Protein AF-0000000077588211 (afdb_homodimer)

Radius of gyration: 30.91 Å; Cα contacts (8 Å, |Δi|>4): 438; chains: 2; bounding box: 88×55×137 Å

Secondary structure (DSSP, 8-state):
--------------TTGGGGTTTGGGHHHHGGGS-----TTS----PPPEE-TTTTT-HHHHHHHHHHHHHHHHH--STTS--EEEEEEEEEEEEEEEEEEEEEEEEEEETTT--EEEEEEEEEE-TT-SS--EEEEEEEE---/--------------THHHHHHHHHHHHHHHHHHH-----TTT----PPPEE-TTTTT-HHHHHHHHHHHHHHHHH--STTS--EEEEEEEEEEEEEEEEEEEEEEEEEEETTT--EEEEEEEEEE-TT-SS--EEEEEEEE---

Foldseek 3Di:
DDDPPCPDDPDCPDPVVVVVVPPVVVVVPPPVVPDCPVPPPPPPPQDDWDWDPVLQPDPVNFVVQQVVLVVVQVPDDDPVDDRDDDDTDDIDIDTDDDFDKDWDWDWDADPPVRDIFIKIWIKTAQPSHDPDRMDTPDIGTDPD/DDDDPPDPDDPPPPCPVVVVVVVVVVVVPVVVVPPCPVPPPPPPPQDDWDWDPVLQPDPVNFVVQQVVLVVVQVPDDDPVDDRDDDDTDDIDIDTDDDFDKDWDKDWDADPPVRDIFIKIWIKTAQPSHDPDRMDTPDIGTDPD

pLDDT: mean 75.4, std 27.71, range [23.06, 98.88]

InterPro domains:
  IPR000010 Cystatin domain [PF16845] (58-140)
  IPR000010 Cystatin domain [SM00043] (44-142)
  IPR000010 Cystatin domain [cd00042] (47-141)
  IPR046350 Cystatin superfamily [SSF54403] (47-142)

Solvent-accessible surface area (backbone atoms only — not comparable to full-atom values): 17011 Å² total; per-residue (Å²): 130,89,81,77,81,75,79,78,78,79,82,76,82,71,79,63,73,68,56,70,66,65,62,68,69,60,62,65,68,66,58,71,74,54,83,70,68,74,55,92,72,74,57,66,59,64,49,67,80,40,78,40,90,56,23,60,73,32,67,66,52,43,50,51,48,43,48,45,44,53,51,51,48,67,63,55,82,48,84,84,58,64,51,62,40,76,71,46,39,73,39,32,30,39,24,49,44,62,38,37,35,34,44,34,32,27,35,31,29,32,69,77,81,64,46,76,48,46,31,36,34,33,36,40,36,24,92,80,45,82,89,68,31,59,45,76,76,45,77,45,76,46,89,122,138,92,79,83,77,78,73,81,78,71,76,74,75,66,66,59,65,60,50,54,59,54,54,62,61,60,60,58,66,65,54,66,70,69,73,59,64,73,52,91,70,74,58,63,60,62,49,67,80,39,77,41,91,58,25,62,72,31,65,68,52,44,51,50,50,45,49,46,43,52,52,52,47,68,64,56,83,49,87,85,57,64,51,64,38,78,71,48,41,74,39,31,30,39,25,49,43,63,38,38,35,33,43,35,34,27,35,31,29,32,69,77,82,64,48,77,46,45,31,37,34,35,35,39,37,23,91,83,44,83,87,69,31,60,46,78,75,46,77,45,77,47,89,120

Organism: Vanilla planifolia (NCBI:txid51239)

Sequence (288 aa):
MASASSSPSSPHISNSFLIVALLAASLAAAEAVYHIHGPRGWGKKVGGWTDIPDAESDLETLDLGRFSVDEYNRRLRTAKDAPLSFVGVLSAQRQVVSGIKYRIRVAVVDTITRGRRAFVAIVVVRPWVEDNPRELLSFSPSLEMASASSSPSSPHISNSFLIVALLAASLAAAEAVYHIHGPRGWGKKVGGWTDIPDAESDLETLDLGRFSVDEYNRRLRTAKDAPLSFVGVLSAQRQVVSGIKYRIRVAVVDTITRGRRAFVAIVVVRPWVEDNPRELLSFSPSLE

Structure (mmCIF, N/CA/C/O backbone):
data_AF-0000000077588211-model_v1
#
loop_
_entity.id
_entity.type
_entity.pdbx_description
1 polymer 'Cystatin domain-containing protein'
#
loop_
_atom_site.group_PDB
_atom_site.id
_atom_site.type_symbol
_atom_site.label_atom_id
_atom_site.label_alt_id
_atom_site.label_comp_id
_atom_site.label_asym_id
_atom_site.label_entity_id
_atom_site.label_seq_id
_atom_site.pdbx_PDB_ins_code
_atom_site.Cartn_x
_atom_site.Cartn_y
_atom_site.Cartn_z
_atom_site.occupancy
_atom_site.B_iso_or_equiv
_atom_site.auth_seq_id
_atom_site.auth_comp_id
_atom_site.auth_asym_id
_atom_site.auth_atom_id
_atom_site.pdbx_PDB_model_num
ATOM 1 N N . MET A 1 1 ? 46.812 5.957 70.062 1 23.06 1 MET A N 1
ATOM 2 C CA . MET A 1 1 ? 47.438 7.133 69.438 1 23.06 1 MET A CA 1
ATOM 3 C C . MET A 1 1 ? 46.969 7.301 68 1 23.06 1 MET A C 1
ATOM 5 O O . MET A 1 1 ? 47.281 8.312 67.375 1 23.06 1 MET A O 1
ATOM 9 N N . ALA A 1 2 ? 46.438 6.195 67.312 1 25.95 2 ALA A N 1
ATOM 10 C CA . ALA A 1 2 ? 46.938 6.199 65.938 1 25.95 2 ALA A CA 1
ATOM 11 C C . ALA A 1 2 ? 46.5 7.453 65.188 1 25.95 2 ALA A C 1
ATOM 13 O O . ALA A 1 2 ? 45.5 8.07 65.562 1 25.95 2 ALA A O 1
ATOM 14 N N . SER A 1 3 ? 47 7.793 63.875 1 28.34 3 SER A N 1
ATOM 15 C CA . SER A 1 3 ? 47.531 8.727 62.875 1 28.34 3 SER A CA 1
ATOM 16 C C . SER A 1 3 ? 46.406 9.305 62.031 1 28.34 3 SER A C 1
ATOM 18 O O . SER A 1 3 ? 45.562 8.562 61.531 1 28.34 3 SER A O 1
ATOM 20 N N . ALA A 1 4 ? 46.125 10.602 62.031 1 35.5 4 ALA A N 1
ATOM 21 C CA . ALA A 1 4 ? 45.188 11.586 61.531 1 35.5 4 ALA A CA 1
ATOM 22 C C . ALA A 1 4 ? 45.281 11.766 60.031 1 35.5 4 ALA A C 1
ATOM 24 O O . ALA A 1 4 ? 44.656 12.68 59.469 1 35.5 4 ALA A O 1
ATOM 25 N N . SER A 1 5 ? 45.844 10.656 59.188 1 35.56 5 SER A N 1
ATOM 26 C CA . SER A 1 5 ? 46.375 11.195 57.938 1 35.56 5 SER A CA 1
ATOM 27 C C . SER A 1 5 ? 45.281 11.945 57.156 1 35.56 5 SER A C 1
ATOM 29 O O . SER A 1 5 ? 44.094 11.562 57.188 1 35.56 5 SER A O 1
ATOM 31 N N . SER A 1 6 ? 45.438 13.305 56.875 1 34.84 6 SER A N 1
ATOM 32 C CA . SER A 1 6 ? 44.812 14.477 56.281 1 34.84 6 SER A CA 1
ATOM 33 C C . SER A 1 6 ? 44.531 14.242 54.812 1 34.84 6 SER A C 1
ATOM 35 O O . SER A 1 6 ? 45.438 14.195 53.969 1 34.84 6 SER A O 1
ATOM 37 N N . SER A 1 7 ? 43.844 13.141 54.312 1 40.88 7 SER A N 1
ATOM 38 C CA . SER A 1 7 ? 43.875 12.883 52.875 1 40.88 7 SER A CA 1
ATOM 39 C C . SER A 1 7 ? 43.281 14.062 52.094 1 40.88 7 SER A C 1
ATOM 41 O O . SER A 1 7 ? 42.188 14.531 52.406 1 40.88 7 SER A O 1
ATOM 43 N N . PRO A 1 8 ? 44.156 14.953 51.531 1 39.53 8 PRO A N 1
ATOM 44 C CA . PRO A 1 8 ? 43.75 16.234 50.969 1 39.53 8 PRO A CA 1
ATOM 45 C C . PRO A 1 8 ? 42.531 16.109 50.031 1 39.53 8 PRO A C 1
ATOM 47 O O . PRO A 1 8 ? 42.25 15 49.594 1 39.53 8 PRO A O 1
ATOM 50 N N . SER A 1 9 ? 41.875 17.297 49.594 1 38.16 9 SER A N 1
ATOM 51 C CA . SER A 1 9 ? 40.625 17.859 49.094 1 38.16 9 SER A CA 1
ATOM 52 C C . SER A 1 9 ? 40.594 17.812 47.562 1 38.16 9 SER A C 1
ATOM 54 O O . SER A 1 9 ? 39.656 18.312 46.938 1 38.16 9 SER A O 1
ATOM 56 N N . SER A 1 10 ? 41.281 16.844 46.812 1 42.5 10 SER A N 1
ATOM 57 C CA . SER A 1 10 ? 41.469 17.266 45.406 1 42.5 10 SER A CA 1
ATOM 58 C C . SER A 1 10 ? 40.188 17.828 44.844 1 42.5 10 SER A C 1
ATOM 60 O O . SER A 1 10 ? 39.094 17.344 45.156 1 42.5 10 SER A O 1
ATOM 62 N N . PRO A 1 11 ? 40.25 18.953 44.062 1 43.03 11 PRO A N 1
ATOM 63 C CA . PRO A 1 11 ? 39.219 19.812 43.438 1 43.03 11 PRO A CA 1
ATOM 64 C C . PRO A 1 11 ? 38.312 19.031 42.5 1 43.03 11 PRO A C 1
ATOM 66 O O . PRO A 1 11 ? 38.719 17.984 41.938 1 43.03 11 PRO A O 1
ATOM 69 N N . HIS A 1 12 ? 36.906 19.344 42.469 1 38.12 12 HIS A N 1
ATOM 70 C CA . HIS A 1 12 ? 35.719 18.953 41.719 1 38.12 12 HIS A CA 1
ATOM 71 C C . HIS A 1 12 ? 35.844 19.375 40.25 1 38.12 12 HIS A C 1
ATOM 73 O O . HIS A 1 12 ? 35.125 20.266 39.812 1 38.12 12 HIS A O 1
ATOM 79 N N . ILE A 1 13 ? 37 19.562 39.719 1 42.38 13 ILE A N 1
ATOM 80 C CA . ILE A 1 13 ? 36.781 20.188 38.438 1 42.38 13 ILE A CA 1
ATOM 81 C C . ILE A 1 13 ? 35.719 19.391 37.656 1 42.38 13 ILE A C 1
ATOM 83 O O . ILE A 1 13 ? 35.875 18.203 37.406 1 42.38 13 ILE A O 1
ATOM 87 N N . SER A 1 14 ? 34.406 19.844 37.625 1 37.12 14 SER A N 1
ATOM 88 C CA . SER A 1 14 ? 33.219 19.234 37.031 1 37.12 14 SER A CA 1
ATOM 89 C C . SER A 1 14 ? 33.406 18.984 35.531 1 37.12 14 SER A C 1
ATOM 91 O O . SER A 1 14 ? 34.156 19.703 34.875 1 37.12 14 SER A O 1
ATOM 93 N N . ASN A 1 15 ? 33.062 17.797 34.812 1 43.59 15 ASN A N 1
ATOM 94 C CA . ASN A 1 15 ? 32.844 17.172 33.5 1 43.59 15 ASN A CA 1
ATOM 95 C C . ASN A 1 15 ? 32.094 18.109 32.562 1 43.59 15 ASN A C 1
ATOM 97 O O . ASN A 1 15 ? 31.5 17.672 31.562 1 43.59 15 ASN A O 1
ATOM 101 N N . SER A 1 16 ? 32.188 19.453 32.781 1 46.59 16 SER A N 1
ATOM 102 C CA . SER A 1 16 ? 31.422 20.375 31.969 1 46.59 16 SER A CA 1
ATOM 103 C C . SER A 1 16 ? 32.031 20.5 30.562 1 46.59 16 SER A C 1
ATOM 105 O O . SER A 1 16 ? 31.344 20.859 29.609 1 46.59 16 SER A O 1
ATOM 107 N N . PHE A 1 17 ? 33.406 20.469 30.5 1 43.44 17 PHE A N 1
ATOM 108 C CA . PHE A 1 17 ? 33.969 20.781 29.188 1 43.44 17 PHE A CA 1
ATOM 109 C C . PHE A 1 17 ? 33.625 19.688 28.172 1 43.44 17 PHE A C 1
ATOM 111 O O . PHE A 1 17 ? 33.562 19.953 26.969 1 43.44 17 PHE A O 1
ATOM 118 N N . LEU A 1 18 ? 33.469 18.422 28.594 1 41.5 18 LEU A N 1
ATOM 119 C CA . LEU A 1 18 ? 33.219 17.344 27.625 1 41.5 18 LEU A CA 1
ATOM 120 C C . LEU A 1 18 ? 31.828 17.438 27.047 1 41.5 18 LEU A C 1
ATOM 122 O O . LEU A 1 18 ? 31.484 16.719 26.109 1 41.5 18 LEU A O 1
ATOM 126 N N . ILE A 1 19 ? 31 18.359 27.469 1 43.03 19 ILE A N 1
ATOM 127 C CA . ILE A 1 19 ? 29.656 18.531 26.953 1 43.03 19 ILE A CA 1
ATOM 128 C C . ILE A 1 19 ? 29.688 19.266 25.609 1 43.03 19 ILE A C 1
ATOM 130 O O . ILE A 1 19 ? 28.781 19.141 24.797 1 43.03 19 ILE A O 1
ATOM 134 N N . VAL A 1 20 ? 30.641 20.109 25.344 1 41.78 20 VAL A N 1
ATOM 135 C CA . VAL A 1 20 ? 30.656 20.875 24.109 1 41.78 20 VAL A CA 1
ATOM 136 C C . VAL A 1 20 ? 31 19.969 22.938 1 41.78 20 VAL A C 1
ATOM 138 O O . VAL A 1 20 ? 30.797 20.344 21.766 1 41.78 20 VAL A O 1
ATOM 141 N N . ALA A 1 21 ? 31.578 18.656 23.031 1 38.16 21 ALA A N 1
ATOM 142 C CA . ALA A 1 21 ? 31.875 17.656 22 1 38.16 21 ALA A CA 1
ATOM 143 C C . ALA A 1 21 ? 30.609 17.188 21.312 1 38.16 21 ALA A C 1
ATOM 145 O O . ALA A 1 21 ? 30.594 16.984 20.094 1 38.16 21 ALA A O 1
ATOM 146 N N . LEU A 1 22 ? 29.5 16.859 22.031 1 36.41 22 LEU A N 1
ATOM 147 C CA . LEU A 1 22 ? 28.375 16.062 21.562 1 36.41 22 LEU A CA 1
ATOM 148 C C . LEU A 1 22 ? 27.422 16.906 20.719 1 36.41 22 LEU A C 1
ATOM 150 O O . LEU A 1 22 ? 26.578 16.359 19.984 1 36.41 22 LEU A O 1
ATOM 154 N N . LEU A 1 23 ? 27.359 18.188 20.844 1 36.28 23 LEU A N 1
ATOM 155 C CA . LEU A 1 23 ? 26.375 18.984 20.125 1 36.28 23 LEU A CA 1
ATOM 156 C C . LEU A 1 23 ? 26.734 19.078 18.641 1 36.28 23 LEU A C 1
ATOM 15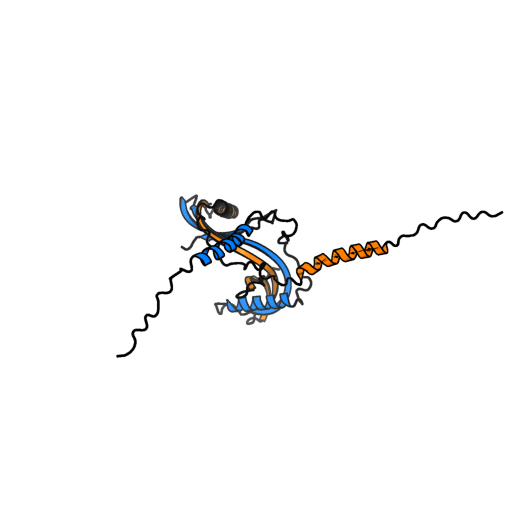8 O O . LEU A 1 23 ? 25.859 19.219 17.797 1 36.28 23 LEU A O 1
ATOM 162 N N . ALA A 1 24 ? 28 19.188 18.312 1 29.69 24 ALA A N 1
ATOM 163 C CA . ALA A 1 24 ? 28.375 19.438 16.922 1 29.69 24 ALA A CA 1
ATOM 164 C C . ALA A 1 24 ? 27.984 18.266 16.031 1 29.69 24 ALA A C 1
ATOM 166 O O . ALA A 1 24 ? 27.672 18.469 14.852 1 29.69 24 ALA A O 1
ATOM 167 N N . ALA A 1 25 ? 28.031 17.031 16.562 1 28.77 25 ALA A N 1
ATOM 168 C CA . ALA A 1 25 ? 27.859 15.914 15.633 1 28.77 25 ALA A CA 1
ATOM 169 C C . ALA A 1 25 ? 26.391 15.75 15.258 1 28.77 25 ALA A C 1
ATOM 171 O O . ALA A 1 25 ? 26.047 14.984 14.352 1 28.77 25 ALA A O 1
ATOM 172 N N . SER A 1 26 ? 25.359 16.328 16.062 1 30.33 26 SER A N 1
ATOM 173 C CA . SER A 1 26 ? 23.938 16.047 15.812 1 30.33 26 SER A CA 1
ATOM 174 C C . SER A 1 26 ? 23.438 16.812 14.602 1 30.33 26 SER A C 1
ATOM 176 O O . SER A 1 26 ? 22.297 16.594 14.156 1 30.33 26 SER A O 1
ATOM 178 N N . LEU A 1 27 ? 24 17.938 14.266 1 29.08 27 LEU A N 1
ATOM 179 C CA . LEU A 1 27 ? 23.453 18.781 13.219 1 29.08 27 LEU A CA 1
ATOM 180 C C . LEU A 1 27 ? 23.5 18.078 11.867 1 29.08 27 LEU A C 1
ATOM 182 O O . LEU A 1 27 ? 22.922 18.562 10.891 1 29.08 27 LEU A O 1
ATOM 186 N N . ALA A 1 28 ? 24.422 17.188 11.766 1 26.47 28 ALA A N 1
ATOM 187 C CA . ALA A 1 28 ? 24.578 16.656 10.414 1 26.47 28 ALA A CA 1
ATOM 188 C C . ALA A 1 28 ? 23.359 15.859 9.984 1 26.47 28 ALA A C 1
ATOM 190 O O . ALA A 1 28 ? 23.094 15.703 8.789 1 26.47 28 ALA A O 1
ATOM 191 N N . ALA A 1 29 ? 22.578 15.25 10.961 1 27.34 29 ALA A N 1
ATOM 192 C CA . ALA A 1 29 ? 21.547 14.336 10.484 1 27.34 29 ALA A CA 1
ATOM 193 C C . ALA A 1 29 ? 20.359 15.109 9.891 1 27.34 29 ALA A C 1
ATOM 195 O O . ALA A 1 29 ? 19.578 14.555 9.117 1 27.34 29 ALA A O 1
ATOM 196 N N . ALA A 1 30 ? 20 16.25 10.391 1 27.12 30 ALA A N 1
ATOM 197 C CA . ALA A 1 30 ? 18.75 16.906 9.984 1 27.12 30 ALA A CA 1
ATOM 198 C C . ALA A 1 30 ? 18.812 17.328 8.516 1 27.12 30 ALA A C 1
ATOM 200 O O . ALA A 1 30 ? 17.781 17.578 7.887 1 27.12 30 ALA A O 1
ATOM 201 N N . GLU A 1 31 ? 19.969 17.75 8.078 1 27.38 31 GLU A N 1
ATOM 202 C CA . GLU A 1 31 ? 20.031 18.422 6.777 1 27.38 31 GLU A CA 1
ATOM 203 C C . GLU A 1 31 ? 19.688 17.453 5.648 1 27.38 31 GLU A C 1
ATOM 205 O O . GLU A 1 31 ? 19.562 17.859 4.492 1 27.38 31 GLU A O 1
ATOM 210 N N . ALA A 1 32 ? 19.781 16.141 5.926 1 27.94 32 ALA A N 1
ATOM 211 C CA . ALA A 1 32 ? 19.625 15.367 4.691 1 27.94 32 ALA A CA 1
ATOM 212 C C . ALA A 1 32 ? 18.203 15.469 4.156 1 27.94 32 ALA A C 1
ATOM 214 O O . ALA A 1 32 ? 17.859 14.82 3.166 1 27.94 32 ALA A O 1
ATOM 215 N N . VAL A 1 33 ? 17.219 15.812 4.996 1 30.44 33 VAL A N 1
ATOM 216 C CA . VAL A 1 33 ? 15.867 15.883 4.43 1 30.44 33 VAL A CA 1
ATOM 217 C C . VAL A 1 33 ? 15.836 16.906 3.299 1 30.44 33 VAL A C 1
ATOM 219 O O . VAL A 1 33 ? 14.773 17.172 2.727 1 30.44 33 VAL A O 1
ATOM 222 N N . TYR A 1 34 ? 16.688 18 3.4 1 28.72 34 TYR A N 1
ATOM 223 C CA . TYR A 1 34 ? 16.406 19.266 2.719 1 28.72 34 TYR A CA 1
ATOM 224 C C . TYR A 1 34 ? 16.078 19.031 1.249 1 28.72 34 TYR A C 1
ATOM 226 O O . TYR A 1 34 ? 16.219 17.906 0.748 1 28.72 34 TYR A O 1
ATOM 234 N N . HIS A 1 35 ? 16.844 19.812 0.331 1 31.22 35 HIS A N 1
ATOM 235 C CA . HIS A 1 35 ? 16.875 20.234 -1.062 1 31.22 35 HIS A CA 1
ATOM 236 C C . HIS A 1 35 ? 17.062 19.062 -2.002 1 31.22 35 HIS A C 1
ATOM 238 O O . HIS A 1 35 ? 18.188 18.672 -2.311 1 31.22 35 HIS A O 1
ATOM 244 N N . ILE A 1 36 ? 16.469 18 -1.815 1 28.62 36 ILE A N 1
ATOM 245 C CA . ILE A 1 36 ? 16.672 16.969 -2.812 1 28.62 36 ILE A CA 1
ATOM 246 C C . ILE A 1 36 ? 16.469 17.547 -4.211 1 28.62 36 ILE A C 1
ATOM 248 O O . ILE A 1 36 ? 15.352 17.906 -4.586 1 28.62 36 ILE A O 1
ATOM 252 N N . HIS A 1 37 ? 17.25 18.406 -4.633 1 32.91 37 HIS A N 1
ATOM 253 C CA . HIS A 1 37 ? 17.422 18.484 -6.078 1 32.91 37 HIS A CA 1
ATOM 254 C C . HIS A 1 37 ? 17.406 17.094 -6.711 1 32.91 37 HIS A C 1
ATOM 256 O O . HIS A 1 37 ? 18.203 16.234 -6.34 1 32.91 37 HIS A O 1
ATOM 262 N N . GLY A 1 38 ? 16.328 16.453 -6.887 1 34.38 38 GLY A N 1
ATOM 263 C CA . GLY A 1 38 ? 16.297 15.109 -7.438 1 34.38 38 GLY A CA 1
ATOM 264 C C . GLY A 1 38 ? 17.391 14.859 -8.469 1 34.38 38 GLY A C 1
ATOM 265 O O . GLY A 1 38 ? 17.453 15.562 -9.484 1 34.38 38 GLY A O 1
ATOM 266 N N . PRO A 1 39 ? 18.594 14.648 -8.078 1 32.62 39 PRO A N 1
ATOM 267 C CA . PRO A 1 39 ? 19.5 14.281 -9.164 1 32.62 39 PRO A CA 1
ATOM 268 C C . PRO A 1 39 ? 18.844 13.406 -10.219 1 32.62 39 PRO A C 1
ATOM 270 O O . PRO A 1 39 ? 17.859 12.703 -9.93 1 32.62 39 PRO A O 1
ATOM 273 N N . ARG A 1 40 ? 19.156 13.578 -11.523 1 36.84 40 ARG A N 1
ATOM 274 C CA . ARG A 1 40 ? 18.734 12.773 -12.664 1 36.84 40 ARG A CA 1
ATOM 275 C C . ARG A 1 40 ? 18.641 11.297 -12.289 1 36.84 40 ARG A C 1
ATOM 277 O O . ARG A 1 40 ? 17.922 10.531 -12.93 1 36.84 40 ARG A O 1
ATOM 284 N N . GLY A 1 41 ? 19.516 10.664 -11.508 1 35.66 41 GLY A N 1
ATOM 285 C CA . GLY A 1 41 ? 19.734 9.242 -11.281 1 35.66 41 GLY A CA 1
ATOM 286 C C . GLY A 1 41 ? 18.812 8.672 -10.219 1 35.66 41 GLY A C 1
ATOM 287 O O . GLY A 1 41 ? 18.797 7.457 -9.992 1 35.66 41 GLY A O 1
ATOM 288 N N . TRP A 1 42 ? 18.656 9.258 -9.039 1 38.41 42 TRP A N 1
ATOM 289 C CA . TRP A 1 42 ? 17.922 8.578 -7.984 1 38.41 42 TRP A CA 1
ATOM 290 C C . TRP A 1 42 ? 16.531 8.18 -8.461 1 38.41 42 TRP A C 1
ATOM 292 O O . TRP A 1 42 ? 15.742 7.598 -7.711 1 38.41 42 TRP A O 1
ATOM 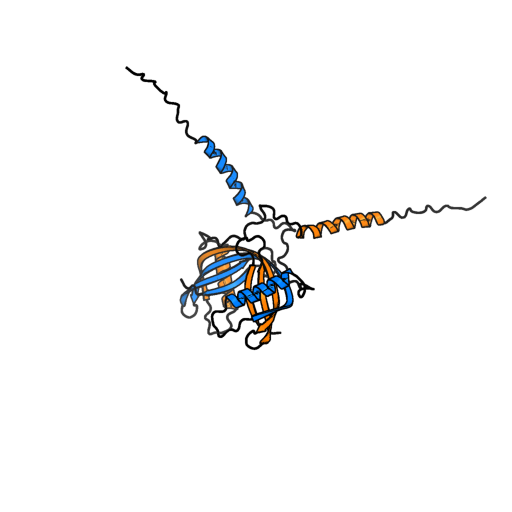302 N N . GLY A 1 43 ? 15.984 8.953 -9.273 1 41.81 43 GLY A N 1
ATOM 303 C CA . GLY A 1 43 ? 14.602 8.648 -9.609 1 41.81 43 GLY A CA 1
ATOM 304 C C . GLY A 1 43 ? 14.43 7.262 -10.203 1 41.81 43 GLY A C 1
ATOM 305 O O . GLY A 1 43 ? 14.328 7.113 -11.422 1 41.81 43 GLY A O 1
ATOM 306 N N . LYS A 1 44 ? 15.273 6.293 -9.781 1 43 44 LYS A N 1
ATOM 307 C CA . LYS A 1 44 ? 14.742 5.098 -10.43 1 43 44 LYS A CA 1
ATOM 308 C C . LYS A 1 44 ? 13.219 5.098 -10.422 1 43 44 LYS A C 1
ATOM 310 O O . LYS A 1 44 ? 12.594 5.27 -9.367 1 43 44 LYS A O 1
ATOM 315 N N . LYS A 1 45 ? 12.648 5.586 -11.297 1 48.78 45 LYS A N 1
ATOM 316 C CA . LYS A 1 45 ? 11.227 5.617 -11.609 1 48.78 45 LYS A CA 1
ATOM 317 C C . LYS A 1 45 ? 10.516 4.383 -11.055 1 48.78 45 LYS A C 1
ATOM 319 O O . LYS A 1 45 ? 11.008 3.262 -11.188 1 48.78 45 LYS A O 1
ATOM 324 N N . VAL A 1 46 ? 10.016 4.449 -9.734 1 63.41 46 VAL A N 1
ATOM 325 C CA . VAL A 1 46 ? 9 3.459 -9.406 1 63.41 46 VAL A CA 1
ATOM 326 C C . VAL A 1 46 ? 8.281 3.01 -10.672 1 63.41 46 VAL A C 1
ATOM 328 O O . VAL A 1 46 ? 7.879 3.838 -11.492 1 63.41 46 VAL A O 1
ATOM 331 N N . GLY A 1 47 ? 8.938 2.008 -11.375 1 71.12 47 GLY A N 1
ATOM 332 C CA . GLY A 1 47 ? 8.414 1.505 -12.633 1 71.12 47 GLY A CA 1
ATOM 333 C C . GLY A 1 47 ? 7.066 0.824 -12.492 1 71.12 47 GLY A C 1
ATOM 334 O O . GLY A 1 47 ? 6.605 0.574 -11.375 1 71.12 47 GLY A O 1
ATOM 335 N N . GLY A 1 48 ? 6.293 0.747 -13.484 1 84.62 48 GLY A N 1
ATOM 336 C CA . GLY A 1 48 ? 5.113 -0.082 -13.672 1 84.62 48 GLY A CA 1
ATOM 337 C C . GLY A 1 48 ? 5.387 -1.562 -13.477 1 84.62 48 GLY A C 1
ATOM 338 O O . GLY A 1 48 ? 6.516 -1.956 -13.18 1 84.62 48 GLY A O 1
ATOM 339 N N . TRP A 1 49 ? 4.395 -2.283 -13.32 1 93.62 49 TRP A N 1
ATOM 340 C CA . TRP A 1 49 ? 4.508 -3.734 -13.234 1 93.62 49 TRP A CA 1
ATOM 341 C C . TRP A 1 49 ? 5.355 -4.281 -14.375 1 93.62 49 TRP A C 1
ATOM 343 O O . TRP A 1 49 ? 5.211 -3.857 -15.523 1 93.62 49 TRP A O 1
ATOM 353 N N . THR A 1 50 ? 6.301 -5.148 -14.062 1 95.75 50 THR A N 1
ATOM 354 C CA . THR A 1 50 ? 7.133 -5.844 -15.039 1 95.75 50 THR A CA 1
ATOM 355 C C . THR A 1 50 ? 6.973 -7.355 -14.906 1 95.75 50 THR A C 1
ATOM 357 O O . THR A 1 50 ? 7.051 -7.902 -13.805 1 95.75 50 THR A O 1
ATOM 360 N N . ASP A 1 51 ? 6.836 -8.008 -16.031 1 97.12 51 ASP A N 1
ATOM 361 C CA . ASP A 1 51 ? 6.668 -9.461 -16.031 1 97.12 51 ASP A CA 1
ATOM 362 C C . ASP A 1 51 ? 7.961 -10.156 -15.609 1 97.12 51 ASP A C 1
ATOM 364 O O . ASP A 1 51 ? 9.055 -9.742 -16.016 1 97.12 51 ASP A O 1
ATOM 368 N N . ILE A 1 52 ? 7.758 -11.18 -14.875 1 97.06 52 ILE A N 1
ATOM 369 C CA . ILE A 1 52 ? 8.844 -12.109 -14.602 1 97.06 52 ILE A CA 1
ATOM 370 C C . ILE A 1 52 ? 8.758 -13.297 -15.562 1 97.06 52 ILE A C 1
ATOM 372 O O . ILE A 1 52 ? 7.898 -14.172 -15.406 1 97.06 52 ILE A O 1
ATOM 376 N N . PRO A 1 53 ? 9.453 -13.414 -16.641 1 95.88 53 PRO A N 1
ATOM 377 C CA . PRO A 1 53 ? 9.289 -14.367 -17.734 1 95.88 53 PRO A CA 1
ATOM 378 C C . PRO A 1 53 ? 9.32 -15.82 -17.266 1 95.88 53 PRO A C 1
ATOM 380 O O . PRO A 1 53 ? 8.555 -16.656 -17.766 1 95.88 53 PRO A O 1
ATOM 383 N N . ASP A 1 54 ? 10.133 -16.281 -16.328 1 97 54 ASP A N 1
ATOM 384 C CA . ASP A 1 54 ? 10.234 -17.656 -15.859 1 97 54 ASP A CA 1
ATOM 385 C C . ASP A 1 54 ? 9.734 -17.781 -14.422 1 97 54 ASP A C 1
ATOM 387 O O . ASP A 1 54 ? 10.367 -18.438 -13.594 1 97 54 ASP A O 1
ATOM 391 N N . ALA A 1 55 ? 8.516 -17.125 -14.273 1 97.62 55 ALA A N 1
ATOM 392 C CA . ALA A 1 55 ? 7.996 -17.062 -12.914 1 97.62 55 ALA A CA 1
ATOM 393 C C . ALA A 1 55 ? 7.719 -18.469 -12.375 1 97.62 55 ALA A C 1
ATOM 395 O O . ALA A 1 55 ? 7.855 -18.719 -11.18 1 97.62 55 ALA A O 1
ATOM 396 N N . GLU A 1 56 ? 7.367 -19.406 -13.234 1 98 56 GLU A N 1
ATOM 397 C CA . GLU A 1 56 ? 6.98 -20.766 -12.844 1 98 56 GLU A CA 1
ATOM 398 C C . GLU A 1 56 ? 8.172 -21.531 -12.273 1 98 56 GLU A C 1
ATOM 400 O O . GLU A 1 56 ? 7.992 -22.531 -11.578 1 98 56 GLU A O 1
ATOM 405 N N . SER A 1 57 ? 9.359 -21.078 -12.617 1 97.81 57 SER A N 1
ATOM 406 C CA . SER A 1 57 ? 10.547 -21.797 -12.172 1 97.81 57 SER A CA 1
ATOM 407 C C . SER A 1 57 ? 11.477 -20.891 -11.367 1 97.81 57 SER A C 1
ATOM 409 O O . SER A 1 57 ? 12.523 -21.344 -10.891 1 97.81 57 SER A O 1
ATOM 411 N N . ASP A 1 58 ? 11.109 -19.656 -11.258 1 97.31 58 ASP A N 1
ATOM 412 C CA . ASP A 1 58 ? 11.906 -18.719 -10.477 1 97.31 58 ASP A CA 1
ATOM 413 C C . ASP A 1 58 ? 11.797 -19.016 -8.977 1 97.31 58 ASP A C 1
ATOM 415 O O . ASP A 1 58 ? 10.703 -18.984 -8.414 1 97.31 58 ASP A O 1
ATOM 419 N N . LEU A 1 59 ? 12.93 -19.312 -8.312 1 96.94 59 LEU A N 1
ATOM 420 C CA . LEU A 1 59 ? 12.945 -19.797 -6.938 1 96.94 59 LEU A CA 1
ATOM 421 C C . LEU A 1 59 ? 12.305 -18.766 -6.004 1 96.94 59 LEU A C 1
ATOM 423 O O . LEU A 1 59 ? 11.578 -19.141 -5.074 1 96.94 59 LEU A O 1
ATOM 427 N N . GLU A 1 60 ? 12.586 -17.484 -6.203 1 97.25 60 GLU A N 1
ATOM 428 C CA . GLU A 1 60 ? 12.016 -16.438 -5.352 1 97.25 60 GLU A CA 1
ATOM 429 C C . GLU A 1 60 ? 10.5 -16.391 -5.484 1 97.25 60 GLU A C 1
ATOM 431 O O . GLU A 1 60 ? 9.781 -16.359 -4.477 1 97.25 60 GLU A O 1
ATOM 436 N N . THR A 1 61 ? 10.039 -16.406 -6.684 1 98.31 61 THR A N 1
ATOM 437 C CA . THR A 1 61 ? 8.602 -16.344 -6.93 1 98.31 61 THR A CA 1
ATOM 438 C C . THR A 1 61 ? 7.902 -17.578 -6.387 1 98.31 61 THR A C 1
ATOM 440 O O . THR A 1 61 ? 6.801 -17.484 -5.836 1 98.31 61 THR A O 1
ATOM 443 N N . LEU A 1 62 ? 8.508 -18.75 -6.598 1 98.69 62 LEU A N 1
ATOM 444 C CA . LEU A 1 62 ? 7.953 -19.969 -6.039 1 98.69 62 LEU A CA 1
ATOM 445 C C . LEU A 1 62 ? 7.867 -19.891 -4.52 1 98.69 62 LEU A C 1
ATOM 447 O O . LEU A 1 62 ? 6.852 -20.266 -3.928 1 98.69 62 LEU A O 1
ATOM 451 N N . ASP A 1 63 ? 8.93 -19.375 -3.885 1 98.62 63 ASP A N 1
ATOM 452 C CA . ASP A 1 63 ? 8.938 -19.219 -2.434 1 98.62 63 ASP A CA 1
ATOM 453 C C . ASP A 1 63 ? 7.852 -18.25 -1.974 1 98.62 63 ASP A C 1
ATOM 455 O O . ASP A 1 63 ? 7.137 -18.531 -1.007 1 98.62 63 ASP A O 1
ATOM 459 N N . LEU A 1 64 ? 7.699 -17.172 -2.674 1 98.81 64 LEU A N 1
ATOM 460 C CA . LEU A 1 64 ? 6.684 -16.172 -2.326 1 98.81 64 LEU A CA 1
ATOM 461 C C . LEU A 1 64 ? 5.281 -16.734 -2.557 1 98.81 64 LEU A C 1
ATOM 463 O O . LEU A 1 64 ? 4.352 -16.422 -1.811 1 98.81 64 LEU A O 1
ATOM 467 N N . GLY A 1 65 ? 5.086 -17.469 -3.605 1 98.88 65 GLY A N 1
ATOM 468 C CA . GLY A 1 65 ? 3.816 -18.141 -3.803 1 98.88 65 GLY A CA 1
ATOM 469 C C . GLY A 1 65 ? 3.445 -19.062 -2.652 1 98.88 65 GLY A C 1
ATOM 470 O O . GLY A 1 65 ? 2.322 -19 -2.146 1 98.88 65 GLY A O 1
ATOM 471 N N . ARG A 1 66 ? 4.398 -19.859 -2.23 1 98.75 66 ARG A N 1
ATOM 472 C CA . ARG A 1 66 ? 4.172 -20.766 -1.101 1 98.75 66 ARG A CA 1
ATOM 473 C C . ARG A 1 66 ? 3.863 -19.969 0.168 1 98.75 66 ARG A C 1
ATOM 475 O O . ARG A 1 66 ? 2.926 -20.297 0.898 1 98.75 66 ARG A O 1
ATOM 482 N N . PHE A 1 67 ? 4.652 -19 0.373 1 98.81 67 PHE A N 1
ATOM 483 C CA . PHE A 1 67 ? 4.426 -18.125 1.514 1 98.81 67 PHE A CA 1
ATOM 484 C C . PHE A 1 67 ? 2.998 -17.578 1.51 1 98.81 67 PHE A C 1
ATOM 486 O O . PHE A 1 67 ? 2.342 -17.547 2.553 1 98.81 67 PHE A O 1
ATOM 493 N N . SER A 1 68 ? 2.52 -17.156 0.413 1 98.75 68 SER A N 1
ATOM 494 C CA . SER A 1 68 ? 1.196 -16.547 0.294 1 98.75 68 SER A CA 1
ATOM 495 C C . SER A 1 68 ? 0.1 -17.531 0.685 1 98.75 68 SER A C 1
ATOM 497 O O . SER A 1 68 ? -0.833 -17.172 1.407 1 98.75 68 SER A O 1
ATOM 499 N N . VAL A 1 69 ? 0.234 -18.734 0.246 1 98.44 69 VAL A N 1
ATOM 500 C CA . VAL A 1 69 ? -0.756 -19.766 0.565 1 98.44 69 VAL A CA 1
ATOM 501 C C . VAL A 1 69 ? -0.704 -20.078 2.057 1 98.44 69 VAL A C 1
ATOM 503 O O . VAL A 1 69 ? -1.743 -20.172 2.715 1 98.44 69 VAL A O 1
ATOM 506 N N . ASP A 1 70 ? 0.528 -20.203 2.592 1 97.69 70 ASP A N 1
ATOM 507 C CA . ASP A 1 70 ? 0.692 -20.469 4.016 1 97.69 70 ASP A CA 1
ATOM 508 C C . ASP A 1 70 ? 0.081 -19.359 4.863 1 97.69 70 ASP A C 1
ATOM 510 O O . ASP A 1 70 ? -0.602 -19.625 5.855 1 97.69 70 ASP A O 1
ATOM 514 N N . GLU A 1 71 ? 0.362 -18.203 4.484 1 97.12 71 GLU A N 1
ATOM 515 C CA . GLU A 1 71 ? -0.167 -17.047 5.211 1 97.12 71 GLU A CA 1
ATOM 516 C C . GLU A 1 71 ? -1.691 -17.016 5.148 1 97.12 71 GLU A C 1
ATOM 518 O O . GLU A 1 71 ? -2.352 -16.719 6.145 1 97.12 71 GLU A O 1
ATOM 523 N N . TYR A 1 72 ? -2.223 -17.25 3.979 1 96 72 TYR A N 1
ATOM 524 C CA . TYR A 1 72 ? -3.672 -17.344 3.83 1 96 72 TYR A CA 1
ATOM 525 C C . TYR A 1 72 ? -4.254 -18.391 4.773 1 96 72 TYR A C 1
ATOM 527 O O . TYR A 1 72 ? -5.23 -18.125 5.477 1 96 72 TYR A O 1
ATOM 535 N N . ASN A 1 73 ? -3.662 -19.516 4.742 1 95.94 73 ASN A N 1
ATOM 536 C CA . ASN A 1 73 ? -4.133 -20.609 5.582 1 95.94 73 ASN A CA 1
ATOM 537 C C . ASN A 1 73 ? -4.062 -20.25 7.066 1 95.94 73 ASN A C 1
ATOM 539 O O . ASN A 1 73 ? -4.926 -20.641 7.848 1 95.94 73 ASN A O 1
ATOM 543 N N . ARG A 1 74 ? -3.029 -19.562 7.395 1 94.88 74 ARG A N 1
ATOM 544 C CA . ARG A 1 74 ? -2.859 -19.156 8.789 1 94.88 74 ARG A CA 1
ATOM 545 C C . ARG A 1 74 ? -3.963 -18.188 9.219 1 94.88 74 ARG A C 1
ATOM 547 O O . ARG A 1 74 ? -4.336 -18.156 10.398 1 94.88 74 ARG A O 1
ATOM 554 N N . ARG A 1 75 ? -4.492 -17.469 8.359 1 92.19 75 ARG A N 1
ATOM 555 C CA . ARG A 1 75 ? -5.488 -16.453 8.672 1 92.19 75 ARG A CA 1
ATOM 556 C C . ARG A 1 75 ? -6.895 -17.031 8.656 1 92.19 75 ARG A C 1
ATOM 558 O O . ARG A 1 75 ? -7.863 -16.359 9 1 92.19 75 ARG A O 1
ATOM 565 N N . LEU A 1 76 ? -6.926 -18.234 8.172 1 88.44 76 LEU A N 1
ATOM 566 C CA . LEU A 1 76 ? -8.227 -18.891 8.148 1 88.44 76 LEU A CA 1
ATOM 567 C C . LEU A 1 76 ? -8.805 -19 9.555 1 88.44 76 LEU A C 1
ATOM 569 O O . LEU A 1 76 ? -8.086 -19.344 10.5 1 88.44 76 LEU A O 1
ATOM 573 N N . ARG A 1 77 ? -9.961 -18.391 9.766 1 74.12 77 ARG A N 1
ATOM 574 C CA . ARG A 1 77 ? -10.586 -18.375 11.086 1 74.12 77 ARG A CA 1
ATOM 575 C C . ARG A 1 77 ? -11.641 -19.469 11.195 1 74.12 77 ARG A C 1
ATOM 577 O O . ARG A 1 77 ? -11.922 -19.953 12.289 1 74.12 77 ARG A O 1
ATOM 584 N N . THR A 1 78 ? -12.258 -19.719 10.188 1 70.44 78 THR A N 1
ATOM 585 C CA . THR A 1 78 ? -13.375 -20.641 10.312 1 70.44 78 THR A CA 1
ATOM 586 C C . THR A 1 78 ? -13.133 -21.906 9.492 1 70.44 78 THR A C 1
ATOM 588 O O . THR A 1 78 ? -12.375 -21.891 8.523 1 70.44 78 THR A O 1
ATOM 591 N N . ALA A 1 79 ? -13.711 -22.984 9.984 1 59.41 79 ALA A N 1
ATOM 592 C CA . ALA A 1 79 ? -13.711 -24.297 9.336 1 59.41 79 ALA A CA 1
ATOM 593 C C . ALA A 1 79 ? -14.367 -24.234 7.965 1 59.41 79 ALA A C 1
ATOM 595 O O . ALA A 1 79 ? -14.219 -25.156 7.152 1 59.41 79 ALA A O 1
ATOM 596 N N . LYS A 1 80 ? -15.125 -23.172 7.777 1 62.5 80 LYS A N 1
ATOM 597 C CA . LYS A 1 80 ? -15.852 -23.141 6.508 1 62.5 80 LYS A CA 1
ATOM 598 C C . LYS A 1 80 ? -14.914 -22.828 5.348 1 62.5 80 LYS A C 1
ATOM 600 O O . LYS A 1 80 ? -15.211 -23.172 4.195 1 62.5 80 LYS A O 1
ATOM 605 N N . ASP A 1 81 ? -13.766 -22.375 5.734 1 76.25 81 ASP A N 1
ATOM 606 C CA . ASP A 1 81 ? -12.82 -22.125 4.648 1 76.25 81 ASP A CA 1
ATOM 607 C C . ASP A 1 81 ? -11.773 -23.234 4.562 1 76.25 81 ASP A C 1
ATOM 609 O O . ASP A 1 81 ? -11.148 -23.594 5.562 1 76.25 81 ASP A O 1
ATOM 613 N N . ALA A 1 82 ? -11.844 -24.031 3.479 1 83.25 82 ALA A N 1
ATOM 614 C CA . ALA A 1 82 ? -10.906 -25.141 3.273 1 83.25 82 ALA A CA 1
ATOM 615 C C . ALA A 1 82 ? -9.484 -24.609 3.049 1 83.25 82 ALA A C 1
ATOM 617 O O . ALA A 1 82 ? -9.281 -23.641 2.314 1 83.25 82 ALA A O 1
ATOM 618 N N . PRO A 1 83 ? -8.57 -25.266 3.859 1 93.81 83 PRO A N 1
ATOM 619 C CA . PRO A 1 83 ? -7.176 -24.938 3.572 1 93.81 83 PRO A CA 1
ATOM 620 C C . PRO A 1 83 ? -6.789 -25.219 2.121 1 93.81 83 PRO A C 1
ATOM 622 O O . PRO A 1 83 ? -7.379 -26.094 1.48 1 93.81 83 PRO A O 1
ATOM 625 N N . LEU A 1 84 ? -5.91 -24.422 1.651 1 96.88 84 LEU A N 1
ATOM 626 C CA . LEU A 1 84 ? -5.387 -24.578 0.298 1 96.88 84 LEU A CA 1
ATOM 627 C C . LEU A 1 84 ? -3.982 -25.172 0.325 1 96.88 84 LEU A C 1
ATOM 629 O O . LEU A 1 84 ? -3.24 -24.984 1.291 1 96.88 84 LEU A O 1
ATOM 633 N N . SER A 1 85 ? -3.705 -25.938 -0.667 1 98.12 85 SER A N 1
ATOM 634 C CA . SER A 1 85 ? -2.348 -26.438 -0.884 1 98.12 85 SER A CA 1
ATOM 635 C C . SER A 1 85 ? -1.714 -25.766 -2.105 1 98.12 85 SER A C 1
ATOM 637 O O . SER A 1 85 ? -2.348 -25.672 -3.158 1 98.12 85 SER A O 1
ATOM 639 N N . PHE A 1 86 ? -0.493 -25.359 -1.902 1 98.69 86 PHE A N 1
ATOM 640 C CA . PHE A 1 86 ? 0.26 -24.734 -2.984 1 98.69 86 PHE A CA 1
ATOM 641 C C . PHE A 1 86 ? 0.655 -25.766 -4.035 1 98.69 86 PHE A C 1
ATOM 643 O O . PHE A 1 86 ? 1.219 -26.812 -3.703 1 98.69 86 PHE A O 1
ATOM 650 N N . VAL A 1 87 ? 0.384 -25.484 -5.332 1 98.62 87 VAL A N 1
ATOM 651 C CA . VAL A 1 87 ? 0.757 -26.359 -6.434 1 98.62 87 VAL A CA 1
ATOM 652 C C . VAL A 1 87 ? 1.901 -25.734 -7.23 1 98.62 87 VAL A C 1
ATOM 654 O O . VAL A 1 87 ? 2.844 -26.422 -7.621 1 98.62 87 VAL A O 1
ATOM 657 N N . GLY A 1 88 ? 1.784 -24.453 -7.559 1 98.62 88 GLY A N 1
ATOM 658 C CA . GLY A 1 88 ? 2.809 -23.766 -8.344 1 98.62 88 GLY A CA 1
ATOM 659 C C . GLY A 1 88 ? 2.439 -22.344 -8.703 1 98.62 88 GLY A C 1
ATOM 660 O O . GLY A 1 88 ? 1.408 -21.828 -8.266 1 98.62 88 GLY A O 1
ATOM 661 N N . VAL A 1 89 ? 3.396 -21.719 -9.438 1 98.81 89 VAL A N 1
ATOM 662 C CA . VAL A 1 89 ? 3.195 -20.359 -9.93 1 98.81 89 VAL A CA 1
ATOM 663 C C . VAL A 1 89 ? 2.838 -20.391 -11.414 1 98.81 89 VAL A C 1
ATOM 665 O O . VAL A 1 89 ? 3.455 -21.125 -12.188 1 98.81 89 VAL A O 1
ATOM 668 N N . LEU A 1 90 ? 1.787 -19.609 -11.789 1 98.62 90 LEU A N 1
ATOM 669 C CA . LEU A 1 90 ? 1.358 -19.547 -13.188 1 98.62 90 LEU A CA 1
ATOM 670 C C . LEU A 1 90 ? 1.959 -18.344 -13.883 1 98.62 90 LEU A C 1
ATOM 672 O O . LEU A 1 90 ? 2.305 -18.406 -15.062 1 98.62 90 LEU A O 1
ATOM 676 N N . SER A 1 91 ? 2.109 -17.25 -13.25 1 98.5 91 SER A N 1
ATOM 677 C CA . SER A 1 91 ? 2.723 -16.016 -13.719 1 98.5 91 SER A CA 1
ATOM 678 C C . SER A 1 91 ? 3.018 -15.062 -12.555 1 98.5 91 SER A C 1
ATOM 680 O O . SER A 1 91 ? 2.523 -15.266 -11.445 1 98.5 91 SER A O 1
ATOM 682 N N . ALA A 1 92 ? 3.896 -14.102 -12.867 1 98.75 92 ALA A N 1
ATOM 683 C CA . ALA A 1 92 ? 4.211 -13.125 -11.828 1 98.75 92 ALA A CA 1
ATOM 684 C C . ALA A 1 92 ? 4.73 -11.828 -12.445 1 98.75 92 ALA A C 1
ATOM 686 O O . ALA A 1 92 ? 5.305 -11.836 -13.531 1 98.75 92 ALA A O 1
ATOM 687 N N . GLN A 1 93 ? 4.484 -10.734 -11.75 1 98.31 93 GLN A N 1
ATOM 688 C CA . GLN A 1 93 ? 5.02 -9.414 -12.039 1 98.31 93 GLN A CA 1
ATOM 689 C C . GLN A 1 93 ? 5.656 -8.789 -10.797 1 98.31 93 GLN A C 1
ATOM 691 O O . GLN A 1 93 ? 5.312 -9.156 -9.672 1 98.31 93 GLN A O 1
ATOM 696 N N . ARG A 1 94 ? 6.562 -7.941 -11 1 97.06 94 ARG A N 1
ATOM 697 C CA . ARG A 1 94 ? 7.145 -7.191 -9.898 1 97.06 94 ARG A CA 1
ATOM 698 C C . ARG A 1 94 ? 7.074 -5.688 -10.156 1 97.06 94 ARG A C 1
ATOM 700 O O . ARG A 1 94 ? 7.039 -5.254 -11.312 1 97.06 94 ARG A O 1
ATOM 707 N N . GLN A 1 95 ? 7.078 -4.91 -9.078 1 93.94 95 GLN A N 1
ATOM 708 C CA . GLN A 1 95 ? 7.051 -3.451 -9.094 1 93.94 95 GLN A CA 1
ATOM 709 C C . GLN A 1 95 ? 7.844 -2.871 -7.93 1 93.94 95 GLN A C 1
ATOM 711 O O . GLN A 1 95 ? 7.641 -3.262 -6.777 1 93.94 95 GLN A O 1
ATOM 716 N N . VAL A 1 96 ? 8.727 -2.037 -8.336 1 90.25 96 VAL A N 1
ATOM 717 C CA . VAL A 1 96 ? 9.398 -1.305 -7.262 1 90.25 96 VAL A CA 1
ATOM 718 C C . VAL A 1 96 ? 8.445 -0.265 -6.672 1 90.25 96 VAL A C 1
ATOM 720 O O . VAL A 1 96 ? 7.938 0.598 -7.391 1 90.25 96 VAL A O 1
ATOM 723 N N . VAL A 1 97 ? 8.203 -0.437 -5.363 1 90 97 VAL A N 1
ATOM 724 C CA . VAL A 1 97 ? 7.32 0.501 -4.68 1 90 97 VAL A CA 1
ATOM 725 C C . VAL A 1 97 ? 8.133 1.395 -3.746 1 90 97 VAL A C 1
ATOM 727 O O . VAL A 1 97 ? 9 0.91 -3.014 1 90 97 VAL A O 1
ATOM 730 N N . SER A 1 98 ? 7.977 2.688 -3.873 1 89.56 98 SER A N 1
ATOM 731 C CA . SER A 1 98 ? 8.602 3.686 -3.012 1 89.56 98 SER A CA 1
ATOM 732 C C . SER A 1 98 ? 7.746 4.945 -2.91 1 89.56 98 SER A C 1
ATOM 734 O O . SER A 1 98 ? 7.07 5.32 -3.869 1 89.56 98 SER A O 1
ATOM 736 N N . GLY A 1 99 ? 7.773 5.539 -1.679 1 91.62 99 GLY A N 1
ATOM 737 C CA . GLY A 1 99 ? 7.008 6.75 -1.427 1 91.62 99 GLY A CA 1
ATOM 738 C C . GLY A 1 99 ? 6.922 7.105 0.045 1 91.62 99 GLY A C 1
ATOM 739 O O . GLY A 1 99 ? 7.746 6.664 0.846 1 91.62 99 GLY A O 1
ATOM 740 N N . ILE A 1 100 ? 6.031 7.945 0.25 1 94.44 100 ILE A N 1
ATOM 741 C CA . ILE A 1 100 ? 5.672 8.328 1.611 1 94.44 100 ILE A CA 1
ATOM 742 C C . ILE A 1 100 ? 4.184 8.086 1.839 1 94.44 100 ILE A C 1
ATOM 744 O O . ILE A 1 100 ? 3.344 8.594 1.093 1 94.44 100 ILE A O 1
ATOM 748 N N . LYS A 1 101 ? 3.959 7.23 2.848 1 96.25 101 LYS A N 1
ATOM 749 C CA . LYS A 1 101 ? 2.584 6.965 3.256 1 96.25 101 LYS A CA 1
ATOM 750 C C . LYS A 1 101 ? 2.158 7.883 4.398 1 96.25 101 LYS A C 1
ATOM 752 O O . LYS A 1 101 ? 2.924 8.102 5.34 1 96.25 101 LYS A O 1
ATOM 757 N N . TYR A 1 102 ? 0.943 8.414 4.227 1 98.19 102 TYR A N 1
ATOM 758 C CA . TYR A 1 102 ? 0.347 9.25 5.266 1 98.19 102 TYR A CA 1
ATOM 759 C C . TYR A 1 102 ? -0.941 8.625 5.789 1 98.19 102 TYR A C 1
ATOM 761 O O . TYR A 1 102 ? -1.751 8.109 5.016 1 98.19 102 TYR A O 1
ATOM 769 N N . ARG A 1 103 ? -1.021 8.602 7.055 1 98.75 103 ARG A N 1
ATOM 770 C CA . ARG A 1 103 ? -2.281 8.367 7.746 1 98.75 103 ARG A CA 1
ATOM 771 C C . ARG A 1 103 ? -2.842 9.664 8.328 1 98.75 103 ARG A C 1
ATOM 773 O O . ARG A 1 103 ? -2.248 10.25 9.227 1 98.75 103 ARG A O 1
ATOM 780 N N . ILE A 1 104 ? -3.949 10.07 7.824 1 98.81 104 ILE A N 1
ATOM 781 C CA . ILE A 1 104 ? -4.473 11.383 8.18 1 98.81 104 ILE A CA 1
ATOM 782 C C . ILE A 1 104 ? -5.887 11.242 8.734 1 98.81 104 ILE A C 1
ATOM 784 O O . ILE A 1 104 ? -6.773 10.703 8.07 1 98.81 104 ILE A O 1
ATOM 788 N N . ARG A 1 105 ? -6.098 11.648 9.906 1 98.88 105 ARG A N 1
ATOM 789 C CA . ARG A 1 105 ? -7.441 11.789 10.461 1 98.88 105 ARG A CA 1
ATOM 790 C C . ARG A 1 105 ? -8.039 13.141 10.109 1 98.88 105 ARG A C 1
ATOM 792 O O . ARG A 1 105 ? -7.492 14.188 10.469 1 98.88 105 ARG A O 1
ATOM 799 N N . VAL A 1 106 ? -9.125 13.102 9.438 1 98.81 106 VAL A N 1
ATOM 800 C CA . VAL A 1 106 ? -9.719 14.32 8.898 1 98.81 106 VAL A CA 1
ATOM 801 C C . VAL A 1 106 ? -11.086 14.555 9.531 1 98.81 106 VAL A C 1
ATOM 803 O O . VAL A 1 106 ? -11.836 13.609 9.766 1 98.81 106 VAL A O 1
ATOM 806 N N . ALA A 1 107 ? -11.352 15.766 9.828 1 98.62 107 ALA A N 1
ATOM 807 C CA . ALA A 1 107 ? -12.695 16.219 10.188 1 98.62 107 ALA A CA 1
ATOM 808 C C . ALA A 1 107 ? -13.5 16.594 8.945 1 98.62 107 ALA A C 1
ATOM 810 O O . ALA A 1 107 ? -13.008 17.328 8.086 1 98.62 107 ALA A O 1
ATOM 811 N N . VAL A 1 108 ? -14.695 16.031 8.867 1 98.31 108 VAL A N 1
ATOM 812 C CA . VAL A 1 108 ? -15.539 16.312 7.707 1 98.31 108 VAL A CA 1
ATOM 813 C C . VAL A 1 108 ? -16.953 16.656 8.164 1 98.31 108 VAL A C 1
ATOM 815 O O . VAL A 1 108 ? -17.328 16.391 9.312 1 98.31 108 VAL A O 1
ATOM 818 N N . VAL A 1 109 ? -17.656 17.281 7.25 1 97.62 109 VAL A N 1
ATOM 819 C CA . VAL A 1 109 ? -19.078 17.547 7.422 1 97.62 109 VAL A CA 1
ATOM 820 C C . VAL A 1 109 ? -19.859 16.922 6.281 1 97.62 109 VAL A C 1
ATOM 822 O O . VAL A 1 109 ? -19.5 17.047 5.113 1 97.62 109 VAL A O 1
ATOM 825 N N . ASP A 1 110 ? -20.828 16.141 6.684 1 94.94 110 ASP A N 1
ATOM 826 C CA . ASP A 1 110 ? -21.781 15.656 5.688 1 94.94 110 ASP A CA 1
ATOM 827 C C . ASP A 1 110 ? -22.578 16.812 5.078 1 94.94 110 ASP A C 1
ATOM 829 O O . ASP A 1 110 ? -23.234 17.562 5.793 1 94.94 110 ASP A O 1
ATOM 833 N N . THR A 1 111 ? -22.562 16.891 3.803 1 93.5 111 THR A N 1
ATOM 834 C CA . THR A 1 111 ? -23.141 18.094 3.186 1 93.5 111 THR A CA 1
ATOM 835 C C . THR A 1 111 ? -24.656 18.031 3.182 1 93.5 111 THR A C 1
ATOM 837 O O . THR A 1 111 ? -25.328 19.047 2.988 1 93.5 111 THR A O 1
ATOM 840 N N . ILE A 1 112 ? -25.25 16.875 3.375 1 91.69 112 ILE A N 1
ATOM 841 C CA . ILE A 1 112 ? -26.688 16.719 3.387 1 91.69 112 ILE A CA 1
ATOM 842 C C . ILE A 1 112 ? -27.219 16.828 4.82 1 91.69 112 ILE A C 1
ATOM 844 O O . ILE A 1 112 ? -28.031 17.703 5.125 1 91.69 112 ILE A O 1
ATOM 848 N N . THR A 1 113 ? -26.688 16.125 5.715 1 93.31 113 THR A N 1
ATOM 849 C CA . THR A 1 113 ? -27.172 16.078 7.094 1 93.31 113 THR A CA 1
ATOM 850 C C . THR A 1 113 ? -26.516 17.172 7.93 1 93.31 113 THR A C 1
ATOM 852 O O . THR A 1 113 ? -26.984 17.5 9.016 1 93.31 113 THR A O 1
ATOM 855 N N . ARG A 1 114 ? -25.375 17.688 7.516 1 95.12 114 ARG A N 1
ATOM 856 C CA . ARG A 1 114 ? -24.578 18.703 8.203 1 95.12 114 ARG A CA 1
ATOM 857 C C . ARG A 1 114 ? -23.922 18.125 9.453 1 95.12 114 ARG A C 1
ATOM 859 O O . ARG A 1 114 ? -23.422 18.875 10.297 1 95.12 114 ARG A O 1
ATOM 866 N N . GLY A 1 115 ? -23.953 16.828 9.578 1 95.5 115 GLY A N 1
ATOM 867 C CA . GLY A 1 115 ? -23.297 16.156 10.695 1 95.5 115 GLY A CA 1
ATOM 868 C C . GLY A 1 115 ? -21.781 16.125 10.562 1 95.5 115 GLY A C 1
ATOM 869 O O . GLY A 1 115 ? -21.25 15.953 9.461 1 95.5 115 GLY A O 1
ATOM 870 N N . ARG A 1 116 ? -21.094 16.375 11.703 1 96.88 116 ARG A N 1
ATOM 871 C CA . ARG A 1 116 ? -19.625 16.328 11.75 1 96.88 116 ARG A CA 1
ATOM 872 C C . ARG A 1 116 ? -19.141 14.906 12.039 1 96.88 116 ARG A C 1
ATOM 874 O O . ARG A 1 116 ? -19.703 14.211 12.891 1 96.88 116 ARG A O 1
ATOM 881 N N . ARG A 1 117 ? -18.172 14.492 11.266 1 96.56 117 ARG A N 1
ATOM 882 C CA . ARG A 1 117 ? -17.578 13.172 11.43 1 96.56 117 ARG A CA 1
ATOM 883 C C . ARG A 1 117 ? -16.062 13.219 11.211 1 96.56 117 ARG A C 1
ATOM 885 O O . ARG A 1 117 ? -15.531 14.227 10.758 1 96.56 117 ARG A O 1
ATOM 892 N N . ALA A 1 118 ? -15.453 12.195 11.695 1 98.44 118 ALA A N 1
ATOM 893 C CA . ALA A 1 118 ? -14.023 12.023 11.43 1 98.44 118 ALA A CA 1
ATOM 894 C C . ALA A 1 118 ? -13.766 10.781 10.578 1 98.44 118 ALA A C 1
ATOM 896 O O . ALA A 1 118 ? 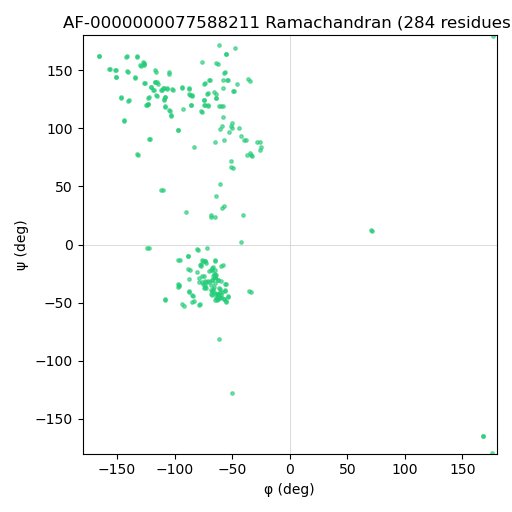-14.414 9.75 10.766 1 98.44 118 ALA A O 1
ATOM 897 N N . PHE A 1 119 ? -12.906 10.922 9.672 1 98.38 119 PHE A N 1
ATOM 898 C CA . PHE A 1 119 ? -12.469 9.828 8.812 1 98.38 119 PHE A CA 1
ATOM 899 C C . PHE A 1 119 ? -10.953 9.688 8.836 1 98.38 119 PHE A C 1
ATOM 901 O O . PHE A 1 119 ? -10.242 10.625 9.188 1 98.38 119 PHE A O 1
ATOM 908 N N . VAL A 1 120 ? -10.461 8.539 8.531 1 98.81 120 VAL A N 1
ATOM 909 C CA . VAL A 1 120 ? -9.039 8.266 8.352 1 98.81 120 VAL A CA 1
ATOM 910 C C . VAL A 1 120 ? -8.742 8.023 6.871 1 98.81 120 VAL A C 1
ATOM 912 O O . VAL A 1 120 ? -9.367 7.176 6.234 1 98.81 120 VAL A O 1
ATOM 915 N N . ALA A 1 121 ? -7.82 8.781 6.371 1 98.75 121 ALA A N 1
ATOM 916 C CA . ALA A 1 121 ? -7.305 8.617 5.016 1 98.75 121 ALA A CA 1
ATOM 917 C C . ALA A 1 121 ? -5.906 8.008 5.027 1 98.75 121 ALA A C 1
ATOM 919 O O . ALA A 1 121 ? -5.051 8.422 5.82 1 98.75 121 ALA A O 1
ATOM 920 N N . ILE A 1 122 ? -5.66 7.031 4.184 1 98.69 122 ILE A N 1
ATOM 921 C CA . ILE A 1 122 ? -4.32 6.551 3.877 1 98.69 122 ILE A CA 1
ATOM 922 C C . ILE A 1 122 ? -3.932 6.969 2.461 1 98.69 122 ILE A C 1
ATOM 924 O O . ILE A 1 122 ? -4.586 6.578 1.489 1 98.69 122 ILE A O 1
ATOM 928 N N . VAL A 1 123 ? -2.875 7.77 2.359 1 98.5 123 VAL A N 1
ATOM 929 C CA . VAL A 1 123 ? -2.422 8.336 1.096 1 98.5 123 VAL A CA 1
ATOM 930 C C . VAL A 1 123 ? -0.95 8 0.875 1 98.5 123 VAL A C 1
ATOM 932 O O . VAL A 1 123 ? -0.144 8.07 1.806 1 98.5 123 VAL A O 1
ATOM 935 N N . VAL A 1 124 ? -0.638 7.66 -0.343 1 96.5 124 VAL A N 1
ATOM 936 C CA . VAL A 1 124 ? 0.769 7.512 -0.702 1 96.5 124 VAL A CA 1
ATOM 937 C C . VAL A 1 124 ? 1.18 8.625 -1.659 1 96.5 124 VAL A C 1
ATOM 939 O O . VAL A 1 124 ? 0.457 8.938 -2.609 1 96.5 124 VAL A O 1
ATOM 942 N N . VAL A 1 125 ? 2.293 9.195 -1.346 1 96.56 125 VAL A N 1
ATOM 943 C CA . VAL A 1 125 ? 2.865 10.258 -2.168 1 96.56 125 VAL A CA 1
ATOM 944 C C . VAL A 1 125 ? 4.199 9.789 -2.754 1 96.56 125 VAL A C 1
ATOM 946 O O . VAL A 1 125 ? 5.047 9.258 -2.035 1 96.56 125 VAL A O 1
ATOM 949 N N . ARG A 1 126 ? 4.281 9.938 -3.986 1 93.75 126 ARG A N 1
ATOM 950 C CA . ARG A 1 126 ? 5.504 9.656 -4.73 1 93.75 126 ARG A CA 1
ATOM 951 C C . ARG A 1 126 ? 5.977 10.891 -5.492 1 93.75 126 ARG A C 1
ATOM 953 O O . ARG A 1 126 ? 5.648 11.062 -6.668 1 93.75 126 ARG A O 1
ATOM 960 N N . PRO A 1 127 ? 6.789 11.664 -4.891 1 88 127 PRO A N 1
ATOM 961 C CA . PRO A 1 127 ? 7.137 12.961 -5.469 1 88 127 PRO A CA 1
ATOM 962 C C . PRO A 1 127 ? 7.895 12.836 -6.789 1 88 127 PRO A C 1
ATOM 964 O O . PRO A 1 127 ? 7.945 13.797 -7.57 1 88 127 PRO A O 1
ATOM 967 N N . TRP A 1 128 ? 8.383 11.727 -7.172 1 84.5 128 TRP A N 1
ATOM 968 C CA . TRP A 1 128 ? 9.203 11.523 -8.359 1 84.5 128 TRP A CA 1
ATOM 969 C C . TRP A 1 128 ? 8.344 11.016 -9.523 1 84.5 128 TRP A C 1
ATOM 971 O O . TRP A 1 128 ? 8.828 10.898 -10.648 1 84.5 128 TRP A O 1
ATOM 981 N N . VAL A 1 129 ? 7.156 10.609 -9.211 1 85.62 129 VAL A N 1
ATOM 982 C CA . VAL A 1 129 ? 6.234 10.148 -10.242 1 85.62 129 VAL A CA 1
ATOM 983 C C . VAL A 1 129 ? 5.5 11.344 -10.844 1 85.62 129 VAL A C 1
ATOM 985 O O . VAL A 1 129 ? 4.934 12.164 -10.117 1 85.62 129 VAL A O 1
ATOM 988 N N . GLU A 1 130 ? 5.484 11.508 -12.117 1 85.19 130 GLU A N 1
ATOM 989 C CA . GLU A 1 130 ? 4.969 12.695 -12.789 1 85.19 130 GLU A CA 1
ATOM 990 C C . GLU A 1 130 ? 3.457 12.609 -12.977 1 85.19 130 GLU A C 1
ATOM 992 O O . GLU A 1 130 ? 2.734 13.57 -12.695 1 85.19 130 GLU A O 1
ATOM 997 N N . ASP A 1 131 ? 2.863 11.539 -13.391 1 86.12 131 ASP A N 1
ATOM 998 C CA . ASP A 1 131 ? 1.464 11.445 -13.789 1 86.12 131 ASP A CA 1
ATOM 999 C C . ASP A 1 131 ? 0.544 11.383 -12.57 1 86.12 131 ASP A C 1
ATOM 1001 O O . ASP A 1 131 ? -0.432 12.133 -12.484 1 86.12 131 ASP A O 1
ATOM 1005 N N . ASN A 1 132 ? 0.777 10.531 -11.656 1 88.25 132 ASN A N 1
ATOM 1006 C CA . ASN A 1 132 ? -0.061 10.344 -10.477 1 88.25 132 ASN A CA 1
ATOM 1007 C C . ASN A 1 132 ? 0.771 10.289 -9.203 1 88.25 132 ASN A C 1
ATOM 1009 O O . ASN A 1 132 ? 0.945 9.227 -8.609 1 88.25 132 ASN A O 1
ATOM 1013 N N . PRO A 1 133 ? 1.188 11.469 -8.742 1 93.44 133 PRO A N 1
ATOM 1014 C CA . PRO A 1 133 ? 2.143 11.492 -7.633 1 93.44 133 PRO A CA 1
ATOM 1015 C C . PRO A 1 133 ? 1.491 11.18 -6.289 1 93.44 133 PRO A C 1
ATOM 1017 O O . PRO A 1 133 ? 2.191 10.977 -5.293 1 93.44 133 PRO A O 1
ATOM 1020 N N . ARG A 1 134 ? 0.141 11.18 -6.16 1 96.88 134 ARG A N 1
ATOM 1021 C CA . ARG A 1 134 ? -0.554 10.828 -4.93 1 96.88 134 ARG A CA 1
ATOM 1022 C C . ARG A 1 134 ? -1.726 9.891 -5.207 1 96.88 134 ARG A C 1
ATOM 1024 O O . ARG A 1 134 ? -2.377 10 -6.25 1 96.88 134 ARG A O 1
ATOM 1031 N N . GLU A 1 135 ? -1.908 9.047 -4.352 1 96.25 135 GLU A N 1
ATOM 1032 C CA . GLU A 1 135 ? -2.961 8.039 -4.484 1 96.25 135 GLU A CA 1
ATOM 1033 C C . GLU A 1 135 ? -3.65 7.789 -3.146 1 96.25 135 GLU A C 1
ATOM 1035 O O . GLU A 1 135 ? -2.986 7.539 -2.137 1 96.25 135 GLU A O 1
ATOM 1040 N N . LEU A 1 136 ? -4.973 7.965 -3.119 1 98 136 LEU A N 1
ATOM 1041 C CA . LEU A 1 136 ? -5.766 7.582 -1.954 1 98 136 LEU A CA 1
ATOM 1042 C C . LEU A 1 136 ? -5.957 6.07 -1.897 1 98 136 LEU A C 1
ATOM 1044 O O . LEU A 1 136 ? -6.613 5.492 -2.764 1 98 136 LEU A O 1
ATOM 1048 N N . LEU A 1 137 ? -5.387 5.449 -0.88 1 95.62 137 LEU A N 1
ATOM 1049 C CA . LEU A 1 137 ? -5.473 4 -0.764 1 95.62 137 LEU A CA 1
ATOM 1050 C C . LEU A 1 137 ? -6.734 3.586 -0.012 1 95.62 137 LEU A C 1
ATOM 1052 O O . LEU A 1 137 ? -7.352 2.57 -0.337 1 95.62 137 LEU A O 1
ATOM 1056 N N . SER A 1 138 ? -7.047 4.305 0.988 1 97.31 138 SER A N 1
ATOM 1057 C CA . SER A 1 138 ? -8.25 4.02 1.76 1 97.31 138 SER A CA 1
ATOM 1058 C C . SER A 1 138 ? -8.805 5.285 2.406 1 97.31 138 SER A C 1
ATOM 1060 O O . SER A 1 138 ? -8.062 6.238 2.656 1 97.31 138 SER A O 1
ATOM 1062 N N . PHE A 1 139 ? -10.117 5.355 2.6 1 97.25 139 PHE A N 1
ATOM 1063 C CA . PHE A 1 139 ? -10.859 6.406 3.277 1 97.25 139 PHE A CA 1
ATOM 1064 C C . PHE A 1 139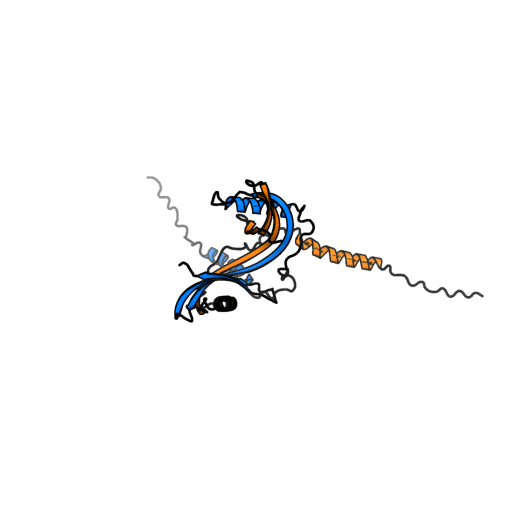 ? -12.039 5.824 4.051 1 97.25 139 PHE A C 1
ATOM 1066 O O . PHE A 1 139 ? -13.031 5.406 3.455 1 97.25 139 PHE A O 1
ATOM 1073 N N . SER A 1 140 ? -11.938 5.789 5.34 1 96.88 140 SER A N 1
ATOM 1074 C CA . SER A 1 140 ? -12.93 5.094 6.156 1 96.88 140 SER A CA 1
ATOM 1075 C C . SER A 1 140 ? -13.227 5.871 7.434 1 96.88 140 SER A C 1
ATOM 1077 O O . SER A 1 140 ? -12.391 6.641 7.91 1 96.88 140 SER A O 1
ATOM 1079 N N . PRO A 1 141 ? -14.5 5.789 8.008 1 96.31 141 PRO A N 1
ATOM 1080 C CA . PRO A 1 141 ? -14.812 6.484 9.258 1 96.31 141 PRO A CA 1
ATOM 1081 C C . PRO A 1 141 ? -13.844 6.141 10.383 1 96.31 141 PRO A C 1
ATOM 1083 O O . PRO A 1 141 ? -13.391 5 10.484 1 96.31 141 PRO A O 1
ATOM 1086 N N . SER A 1 142 ? -13.547 7.199 11.148 1 95.06 142 SER A N 1
ATOM 1087 C CA . SER A 1 142 ? -12.672 6.992 12.305 1 95.06 142 SER A CA 1
ATOM 1088 C C . SER A 1 142 ? -13.406 6.281 13.43 1 95.06 142 SER A C 1
ATOM 1090 O O . SER A 1 142 ? -14.555 6.605 13.742 1 95.06 142 SER A O 1
ATOM 1092 N N . LEU A 1 143 ? -12.953 5.18 13.938 1 83.12 143 LEU A N 1
ATOM 1093 C CA . LEU A 1 143 ? -13.594 4.453 15.031 1 83.12 143 LEU A CA 1
ATOM 1094 C C . LEU A 1 143 ? -13.258 5.086 16.375 1 83.12 143 LEU A C 1
ATOM 1096 O O . LEU A 1 143 ? -13.844 4.727 17.391 1 83.12 143 LEU A O 1
ATOM 1100 N N . GLU A 1 144 ? -12.5 6.023 16.531 1 70.44 144 GLU A N 1
ATOM 1101 C CA . GLU A 1 144 ? -12.195 6.703 17.797 1 70.44 144 GLU A CA 1
ATOM 1102 C C . GLU A 1 144 ? -13.195 7.824 18.078 1 70.44 144 GLU A C 1
ATOM 1104 O O . GLU A 1 144 ? -13.766 8.398 17.141 1 70.44 144 GLU A O 1
ATOM 1109 N N . MET B 1 1 ? 60.562 5.293 -69.25 1 24 1 MET B N 1
ATOM 1110 C CA . MET B 1 1 ? 60.406 4.527 -68 1 24 1 MET B CA 1
ATOM 1111 C C . MET B 1 1 ? 59 4.699 -67.438 1 24 1 MET B C 1
ATOM 1113 O O . MET B 1 1 ? 58.344 5.684 -67.688 1 24 1 MET B O 1
ATOM 1117 N N . ALA B 1 2 ? 58.625 3.809 -66.375 1 28.41 2 ALA B N 1
ATOM 1118 C CA . ALA B 1 2 ? 57.438 3.178 -65.812 1 28.41 2 ALA B CA 1
ATOM 1119 C C . ALA B 1 2 ? 56.625 4.176 -65 1 28.41 2 ALA B C 1
ATOM 1121 O O . ALA B 1 2 ? 57.156 5.129 -64.438 1 28.41 2 ALA B O 1
ATOM 1122 N N . SER B 1 3 ? 55.281 4.008 -64.75 1 32.66 3 SER B N 1
ATOM 1123 C CA . SER B 1 3 ? 53.906 4.441 -64.438 1 32.66 3 SER B CA 1
ATOM 1124 C C . SER B 1 3 ? 53.656 4.547 -62.938 1 32.66 3 SER B C 1
ATOM 1126 O O . SER B 1 3 ? 52.688 5.172 -62.531 1 32.66 3 SER B O 1
ATOM 1128 N N . ALA B 1 4 ? 54.25 3.818 -62.031 1 39.31 4 ALA B N 1
ATOM 1129 C CA . ALA B 1 4 ? 53.406 3.129 -61.094 1 39.31 4 ALA B CA 1
ATOM 1130 C C . ALA B 1 4 ? 53 4.051 -59.938 1 39.31 4 ALA B C 1
ATOM 1132 O O . ALA B 1 4 ? 53.844 4.523 -59.188 1 39.31 4 ALA B O 1
ATOM 1133 N N . SER B 1 5 ? 52 4.855 -60.062 1 39.62 5 SER B N 1
ATOM 1134 C CA . SER B 1 5 ? 51.531 5.77 -59.031 1 39.62 5 SER B CA 1
ATOM 1135 C C . SER B 1 5 ? 51 5.008 -57.812 1 39.62 5 SER B C 1
ATOM 1137 O O . SER B 1 5 ? 50.156 4.133 -57.969 1 39.62 5 SER B O 1
ATOM 1139 N N . SER B 1 6 ? 51.844 4.688 -56.875 1 40.38 6 SER B N 1
ATOM 1140 C CA . SER B 1 6 ? 51.594 3.98 -55.625 1 40.38 6 SER B CA 1
ATOM 1141 C C . SER B 1 6 ? 50.531 4.695 -54.781 1 40.38 6 SER B C 1
ATOM 1143 O O . SER B 1 6 ? 50.656 5.895 -54.5 1 40.38 6 SER B O 1
ATOM 1145 N N . SER B 1 7 ? 49.25 4.34 -54.969 1 41.75 7 SER B N 1
ATOM 1146 C CA . SER B 1 7 ? 48.094 4.836 -54.219 1 41.75 7 SER B CA 1
ATOM 1147 C C . SER B 1 7 ? 48.25 4.57 -52.719 1 41.75 7 SER B C 1
ATOM 1149 O O . SER B 1 7 ? 48.688 3.49 -52.344 1 41.75 7 SER B O 1
ATOM 1151 N N . PRO B 1 8 ? 48.469 5.648 -51.938 1 43.62 8 PRO B N 1
ATOM 1152 C CA . PRO B 1 8 ? 48.688 5.496 -50.5 1 43.62 8 PRO B CA 1
ATOM 1153 C C . PRO B 1 8 ? 47.5 4.805 -49.781 1 43.62 8 PRO B C 1
ATOM 1155 O O . PRO B 1 8 ? 46.344 4.977 -50.188 1 43.62 8 PRO B O 1
ATOM 1158 N N . SER B 1 9 ? 47.656 3.514 -49.469 1 40.81 9 SER B N 1
ATOM 1159 C CA . SER B 1 9 ? 46.719 2.686 -48.719 1 40.81 9 SER B CA 1
ATOM 1160 C C . SER B 1 9 ? 46.344 3.342 -47.406 1 40.81 9 SER B C 1
ATOM 1162 O O . SER B 1 9 ? 47.188 3.84 -46.656 1 40.81 9 SER B O 1
ATOM 1164 N N . SER B 1 10 ? 45.188 4.039 -47.406 1 43.88 10 SER B N 1
ATOM 1165 C CA . SER B 1 10 ? 44.594 4.633 -46.219 1 43.8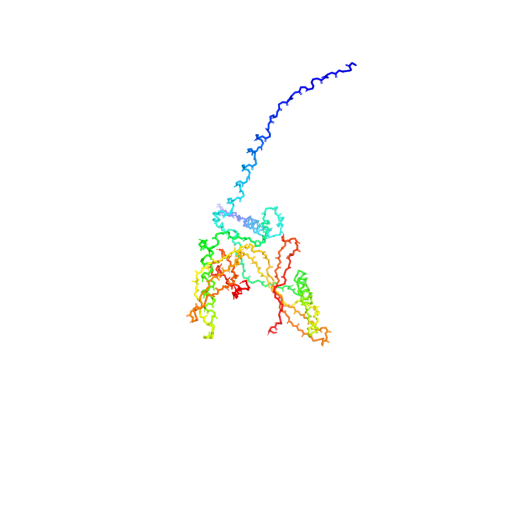8 10 SER B CA 1
ATOM 1166 C C . SER B 1 10 ? 44.5 3.613 -45.094 1 43.88 10 SER B C 1
ATOM 1168 O O . SER B 1 10 ? 44.062 2.48 -45.312 1 43.88 10 SER B O 1
ATOM 1170 N N . PRO B 1 11 ? 45.375 3.773 -44.156 1 45 11 PRO B N 1
ATOM 1171 C CA . PRO B 1 11 ? 45.281 2.842 -43.031 1 45 11 PRO B CA 1
ATOM 1172 C C . PRO B 1 11 ? 43.906 2.752 -42.438 1 45 11 PRO B C 1
ATOM 1174 O O . PRO B 1 11 ? 43.188 3.76 -42.375 1 45 11 PRO B O 1
ATOM 1177 N N . HIS B 1 12 ? 43.188 1.691 -42.781 1 40.19 12 HIS B N 1
ATOM 1178 C CA . HIS B 1 12 ? 41.938 1.315 -42.125 1 40.19 12 HIS B CA 1
ATOM 1179 C C . HIS B 1 12 ? 42.125 1.259 -40.625 1 40.19 12 HIS B C 1
ATOM 1181 O O . HIS B 1 12 ? 42.938 0.497 -40.094 1 40.19 12 HIS B O 1
ATOM 1187 N N . ILE B 1 13 ? 42.25 2.426 -40.062 1 43.03 13 ILE B N 1
ATOM 1188 C CA . ILE B 1 13 ? 42.156 2.432 -38.625 1 43.03 13 ILE B CA 1
ATOM 1189 C C . ILE B 1 13 ? 41.031 1.522 -38.156 1 43.03 13 ILE B C 1
ATOM 1191 O O . ILE B 1 13 ? 39.875 1.659 -38.656 1 43.03 13 ILE B O 1
ATOM 1195 N N . SER B 1 14 ? 41.375 0.262 -37.844 1 41.06 14 SER B N 1
ATOM 1196 C CA . SER B 1 14 ? 40.531 -0.82 -37.344 1 41.06 14 SER B CA 1
ATOM 1197 C C . SER B 1 14 ? 39.594 -0.339 -36.25 1 41.06 14 SER B C 1
ATOM 1199 O O . SER B 1 14 ? 40.031 0.298 -35.281 1 41.06 14 SER B O 1
ATOM 1201 N N . ASN B 1 15 ? 38.344 -0.09 -36.656 1 46.88 15 ASN B N 1
ATOM 1202 C CA . ASN B 1 15 ? 37.156 0.2 -35.844 1 46.88 15 ASN B CA 1
ATOM 1203 C C . ASN B 1 15 ? 37.062 -0.688 -34.625 1 46.88 15 ASN B C 1
ATOM 1205 O O . ASN B 1 15 ? 36.062 -0.718 -33.938 1 46.88 15 ASN B O 1
ATOM 1209 N N . SER B 1 16 ? 38.156 -1.544 -34.531 1 49.69 16 SER B N 1
ATOM 1210 C CA . SER B 1 16 ? 38 -2.465 -33.406 1 49.69 16 SER B CA 1
ATOM 1211 C C . SER B 1 16 ? 38.188 -1.754 -32.094 1 49.69 16 SER B C 1
ATOM 1213 O O . SER B 1 16 ? 37.688 -2.197 -31.047 1 49.69 16 SER B O 1
ATOM 1215 N N . PHE B 1 17 ? 39.125 -0.675 -32.125 1 47.28 17 PHE B N 1
ATOM 1216 C CA . PHE B 1 17 ? 39.344 -0.074 -30.812 1 47.28 17 PHE B CA 1
ATOM 1217 C C . PHE B 1 17 ? 38.125 0.692 -30.344 1 47.28 17 PHE B C 1
ATOM 1219 O O . PHE B 1 17 ? 37.906 0.854 -29.141 1 47.28 17 PHE B O 1
ATOM 1226 N N . LEU B 1 18 ? 37.281 1.098 -31.328 1 44.22 18 LEU B N 1
ATOM 1227 C CA . LEU B 1 18 ? 36.125 1.86 -30.922 1 44.22 18 LEU B CA 1
ATOM 1228 C C . LEU B 1 18 ? 35.062 0.95 -30.266 1 44.22 18 LEU B C 1
ATOM 1230 O O . LEU B 1 18 ? 34.406 1.344 -29.312 1 44.22 18 LEU B O 1
ATOM 1234 N N . ILE B 1 19 ? 35.125 -0.302 -30.703 1 46.84 19 ILE B N 1
ATOM 1235 C CA . ILE B 1 19 ? 34.062 -1.166 -30.156 1 46.84 19 ILE B CA 1
ATOM 1236 C C . ILE B 1 19 ? 34.438 -1.571 -28.734 1 46.84 19 ILE B C 1
ATOM 1238 O O . ILE B 1 19 ? 33.562 -1.663 -27.859 1 46.84 19 ILE B O 1
ATOM 1242 N N . VAL B 1 20 ? 35.719 -1.707 -28.469 1 41.75 20 VAL B N 1
ATOM 1243 C CA . VAL B 1 20 ? 36.094 -2.125 -27.109 1 41.75 20 VAL B CA 1
ATOM 1244 C C . VAL B 1 20 ? 35.812 -0.99 -26.125 1 41.75 20 VAL B C 1
ATOM 1246 O O . VAL B 1 20 ? 35.438 -1.231 -24.984 1 41.75 20 VAL B O 1
ATOM 1249 N N . ALA B 1 21 ? 35.938 0.311 -26.547 1 39.69 21 ALA B N 1
ATOM 1250 C CA . ALA B 1 21 ? 35.656 1.388 -25.609 1 39.69 21 ALA B CA 1
ATOM 1251 C C . ALA B 1 21 ? 34.156 1.468 -25.312 1 39.69 21 ALA B C 1
ATOM 1253 O O . ALA B 1 21 ? 33.75 1.78 -24.188 1 39.69 21 ALA B O 1
ATOM 1254 N N . LEU B 1 22 ? 33.344 1.105 -26.328 1 39.16 22 LEU B N 1
ATOM 1255 C CA . LEU B 1 22 ? 31.906 1.166 -26.094 1 39.16 22 LEU B CA 1
ATOM 1256 C C . LEU B 1 22 ? 31.453 0.025 -25.188 1 39.16 22 LEU B C 1
ATOM 1258 O O . LEU B 1 22 ? 30.484 0.173 -24.438 1 39.16 22 LEU B O 1
ATOM 1262 N N . LEU B 1 23 ? 32.062 -1.132 -25.297 1 36.75 23 LEU B N 1
ATOM 1263 C CA . LEU B 1 23 ? 31.641 -2.25 -24.469 1 36.75 23 LEU B CA 1
ATOM 1264 C C . LEU B 1 23 ? 31.984 -2.008 -23 1 36.75 23 LEU B C 1
ATOM 1266 O O . LEU B 1 23 ? 31.281 -2.479 -22.109 1 36.75 23 LEU B O 1
ATOM 1270 N N . ALA B 1 24 ? 33.094 -1.358 -22.734 1 30.34 24 ALA B N 1
ATOM 1271 C CA . ALA B 1 24 ? 33.438 -1.144 -21.328 1 30.34 24 ALA B CA 1
ATOM 1272 C C . ALA B 1 24 ? 32.438 -0.235 -20.641 1 30.34 24 ALA B C 1
ATOM 1274 O O . ALA B 1 24 ? 32.25 -0.325 -19.422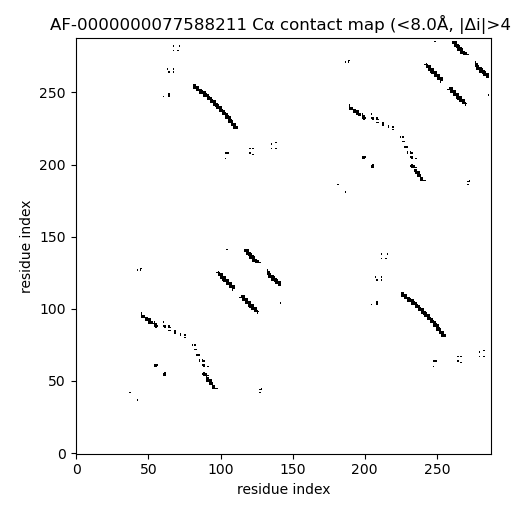 1 30.34 24 ALA B O 1
ATOM 1275 N N . ALA B 1 25 ? 31.75 0.635 -21.453 1 29.47 25 ALA B N 1
ATOM 1276 C CA . ALA B 1 25 ? 30.828 1.547 -20.781 1 29.47 25 ALA B CA 1
ATOM 1277 C C . ALA B 1 25 ? 29.562 0.824 -20.359 1 29.47 25 ALA B C 1
ATOM 1279 O O . ALA B 1 25 ? 28.875 1.255 -19.422 1 29.47 25 ALA B O 1
ATOM 1280 N N . SER B 1 26 ? 29.094 -0.255 -21.156 1 30.98 26 SER B N 1
ATOM 1281 C CA . SER B 1 26 ? 27.797 -0.853 -20.844 1 30.98 26 SER B CA 1
ATOM 1282 C C . SER B 1 26 ? 27.875 -1.7 -19.578 1 30.98 26 SER B C 1
ATOM 1284 O O . SER B 1 26 ? 26.844 -2.072 -19.016 1 30.98 26 SER B O 1
ATOM 1286 N N . LEU B 1 27 ? 28.953 -2.301 -19.281 1 29.42 27 LEU B N 1
ATOM 1287 C CA . LEU B 1 27 ? 29.031 -3.209 -18.156 1 29.42 27 LEU B CA 1
ATOM 1288 C C . LEU B 1 27 ? 28.812 -2.455 -16.844 1 29.42 27 LEU B C 1
ATOM 1290 O O . LEU B 1 27 ? 28.625 -3.072 -15.789 1 29.42 27 LEU B O 1
ATOM 1294 N N . ALA B 1 28 ? 29.109 -1.201 -16.906 1 26.38 28 ALA B N 1
ATOM 1295 C CA . ALA B 1 28 ? 29.031 -0.55 -15.602 1 26.38 28 ALA B CA 1
ATOM 1296 C C . ALA B 1 28 ? 27.594 -0.487 -15.109 1 26.38 28 ALA B C 1
ATOM 1298 O O . ALA B 1 28 ? 27.344 -0.482 -13.898 1 26.38 28 ALA B O 1
ATOM 1299 N N . ALA B 1 29 ? 26.578 -0.401 -16.062 1 27.17 29 ALA B N 1
ATOM 1300 C CA . ALA B 1 29 ? 25.234 -0.135 -15.531 1 27.17 29 ALA B CA 1
ATOM 1301 C C . ALA B 1 29 ? 24.656 -1.373 -14.852 1 27.17 29 ALA B C 1
ATOM 1303 O O . ALA B 1 29 ? 23.781 -1.265 -13.992 1 27.17 29 ALA B O 1
ATOM 1304 N N . ALA B 1 30 ? 24.891 -2.559 -15.328 1 27.22 30 ALA B N 1
ATOM 1305 C CA . ALA B 1 30 ? 24.234 -3.74 -14.766 1 27.22 30 ALA B CA 1
ATOM 1306 C C . ALA B 1 30 ? 24.703 -4 -13.336 1 27.22 30 ALA B C 1
ATOM 1308 O O . ALA B 1 30 ? 24.031 -4.707 -12.578 1 27.22 30 ALA B O 1
ATOM 1309 N N . GLU B 1 31 ? 25.938 -3.777 -13.109 1 27.5 31 GLU B N 1
ATOM 1310 C CA . GLU B 1 31 ? 26.484 -4.207 -11.828 1 27.5 31 GLU B CA 1
ATOM 1311 C C . GLU B 1 31 ? 25.844 -3.447 -10.664 1 27.5 31 GLU B C 1
ATOM 1313 O O . GLU B 1 31 ? 26.062 -3.781 -9.5 1 27.5 31 GLU B O 1
ATOM 1318 N N . ALA B 1 32 ? 25.266 -2.232 -11.023 1 28.16 32 ALA B N 1
ATOM 1319 C CA . ALA B 1 32 ? 24.875 -1.535 -9.805 1 28.16 32 ALA B CA 1
ATOM 1320 C C . ALA B 1 32 ? 23.781 -2.293 -9.062 1 28.16 32 ALA B C 1
ATOM 1322 O O . ALA B 1 32 ? 23.391 -1.915 -7.957 1 28.16 32 ALA B O 1
ATOM 1323 N N . VAL B 1 33 ? 22.938 -3.086 -9.805 1 29.92 33 VAL B N 1
ATOM 1324 C CA . VAL B 1 33 ? 21.844 -3.693 -9.062 1 29.92 33 VAL B CA 1
ATOM 1325 C C . VAL B 1 33 ? 22.391 -4.68 -8.039 1 29.92 33 VAL B C 1
ATOM 1327 O O . VAL B 1 33 ? 21.766 -4.938 -7.008 1 29.92 33 VAL B O 1
ATOM 1330 N N . TYR B 1 34 ? 23.312 -5.559 -8.43 1 28.3 34 TYR B N 1
ATOM 1331 C CA . TYR B 1 34 ? 23.625 -6.762 -7.672 1 28.3 34 TYR B CA 1
ATOM 1332 C C . TYR B 1 34 ? 24.141 -6.41 -6.277 1 28.3 34 TYR B C 1
ATOM 1334 O O . TYR B 1 34 ? 23.688 -6.988 -5.285 1 28.3 34 TYR B O 1
ATOM 1342 N N . HIS B 1 35 ? 25.438 -6.07 -6.246 1 30.12 35 HIS B N 1
ATOM 1343 C CA . HIS B 1 35 ? 26.219 -6.098 -5.012 1 30.12 35 HIS B CA 1
ATOM 1344 C C . HIS B 1 35 ? 25.75 -5.012 -4.047 1 30.12 35 HIS B C 1
ATOM 1346 O O . HIS B 1 35 ? 26.422 -3.988 -3.891 1 30.12 35 HIS B O 1
ATOM 1352 N N . ILE B 1 36 ? 24.547 -4.543 -4.098 1 28.53 36 ILE B N 1
ATOM 1353 C CA . ILE B 1 36 ? 24.312 -3.551 -3.053 1 28.53 36 ILE B CA 1
ATOM 1354 C C . ILE B 1 36 ? 24.734 -4.121 -1.699 1 28.53 36 ILE B C 1
ATOM 1356 O O . ILE B 1 36 ? 24.109 -5.055 -1.19 1 28.53 36 ILE B O 1
ATOM 1360 N N . HIS B 1 37 ? 25.906 -4.352 -1.493 1 32.47 37 HIS B N 1
ATOM 1361 C CA . HIS B 1 37 ? 26.344 -4.297 -0.102 1 32.47 37 HIS B CA 1
ATOM 1362 C C . HIS B 1 37 ? 25.562 -3.256 0.682 1 32.47 37 HIS B C 1
ATOM 1364 O O . HIS B 1 37 ? 25.531 -2.082 0.31 1 32.47 37 HIS B O 1
ATOM 1370 N N . GLY B 1 38 ? 24.391 -3.473 1.063 1 34.03 38 GLY B N 1
ATOM 1371 C CA . GLY B 1 38 ? 23.641 -2.416 1.724 1 34.03 38 GLY B CA 1
ATOM 1372 C C . GLY B 1 38 ? 24.5 -1.526 2.596 1 34.03 38 GLY B C 1
ATOM 1373 O O . GLY B 1 38 ? 25.172 -2.008 3.508 1 34.03 38 GLY B O 1
ATOM 1374 N N . PRO B 1 39 ? 25.203 -0.629 2.033 1 32.53 39 PRO B N 1
ATOM 1375 C CA . PRO B 1 39 ? 25.891 0.251 2.982 1 32.53 39 PRO B CA 1
ATOM 1376 C C . PRO B 1 39 ? 25.078 0.51 4.246 1 32.53 39 PRO B C 1
ATOM 1378 O O . PRO B 1 39 ? 23.844 0.417 4.215 1 32.53 39 PRO B O 1
ATOM 1381 N N . ARG B 1 40 ? 25.719 0.548 5.453 1 36.69 40 ARG B N 1
ATOM 1382 C CA . ARG B 1 40 ? 25.109 0.906 6.73 1 36.69 40 ARG B CA 1
ATOM 1383 C C . ARG B 1 40 ? 24.031 1.974 6.543 1 36.69 40 ARG B C 1
ATOM 1385 O O . ARG B 1 40 ? 23.125 2.107 7.375 1 36.69 40 ARG B O 1
ATOM 1392 N N . GLY B 1 41 ? 24.156 3.006 5.715 1 35.41 41 GLY B N 1
ATOM 1393 C CA . GLY B 1 41 ? 23.375 4.223 5.578 1 35.41 41 GLY B CA 1
ATOM 1394 C C . GLY B 1 41 ? 22.141 4.039 4.73 1 35.41 41 GLY B C 1
ATOM 1395 O O . GLY B 1 41 ? 21.312 4.953 4.621 1 35.41 41 GLY B O 1
ATOM 1396 N N . TRP B 1 42 ? 22.203 3.438 3.533 1 38.25 42 TRP B N 1
ATOM 1397 C CA . TRP B 1 42 ? 21.016 3.467 2.684 1 38.25 42 TRP B CA 1
ATOM 1398 C C . TRP B 1 42 ? 19.812 2.885 3.412 1 38.25 42 TRP B C 1
ATOM 1400 O O . TRP B 1 42 ? 18.719 2.812 2.852 1 38.25 42 TRP B O 1
ATOM 1410 N N . GLY B 1 43 ? 20.078 1.934 4.203 1 41.34 43 GLY B N 1
ATOM 1411 C CA . GLY B 1 43 ? 18.891 1.347 4.805 1 41.34 43 GLY B CA 1
ATOM 1412 C C . GLY B 1 43 ? 18.047 2.354 5.562 1 41.34 43 GLY B C 1
ATOM 1413 O O . GLY B 1 43 ? 18.125 2.451 6.789 1 41.34 43 GLY B O 1
ATOM 1414 N N . LYS B 1 44 ? 18.016 3.611 5.078 1 42.94 44 LYS B N 1
ATOM 1415 C CA . LYS B 1 44 ? 17.047 4.273 5.938 1 42.94 44 LYS B CA 1
ATOM 1416 C C . LYS B 1 44 ? 15.883 3.336 6.273 1 42.94 44 LYS B C 1
ATOM 1418 O O . LYS B 1 44 ? 15.281 2.734 5.383 1 42.94 44 LYS B O 1
ATOM 1423 N N . LYS B 1 45 ? 15.961 2.65 7.223 1 48.5 45 LYS B N 1
ATOM 1424 C CA . LYS B 1 45 ? 14.953 1.794 7.844 1 48.5 45 LYS B CA 1
ATOM 1425 C C . LYS B 1 45 ? 13.547 2.295 7.539 1 48.5 45 LYS B C 1
ATOM 1427 O O . LYS B 1 45 ? 13.273 3.492 7.645 1 48.5 45 LYS B O 1
ATOM 1432 N N . VAL B 1 46 ? 12.953 1.82 6.355 1 62.84 46 VAL B N 1
ATOM 1433 C CA . VAL B 1 46 ? 11.5 1.967 6.328 1 62.84 46 VAL B CA 1
ATOM 1434 C C . VAL B 1 46 ? 10.961 1.993 7.754 1 62.84 46 VAL B C 1
ATOM 1436 O O . VAL B 1 46 ? 11.281 1.122 8.562 1 62.84 46 VAL B O 1
ATOM 1439 N N . GLY B 1 47 ? 11.062 3.229 8.367 1 70.94 47 GLY B N 1
ATOM 1440 C CA . GLY B 1 47 ? 10.641 3.412 9.75 1 70.94 47 GLY B CA 1
ATOM 1441 C C . GLY B 1 47 ? 9.164 3.15 9.961 1 70.94 47 GLY B C 1
ATOM 1442 O O . GLY B 1 47 ? 8.406 2.998 9 1 70.94 47 GLY B O 1
ATOM 1443 N N . GLY B 1 48 ? 8.742 2.812 11.125 1 84.69 48 GLY B N 1
ATOM 1444 C CA . GLY B 1 48 ? 7.383 2.795 11.633 1 84.69 48 GLY B CA 1
ATOM 1445 C C . GLY B 1 48 ? 6.68 4.133 11.5 1 84.69 48 GLY B C 1
ATOM 1446 O O . GLY B 1 48 ? 7.254 5.094 10.984 1 84.69 48 GLY B O 1
ATOM 1447 N N . TRP B 1 49 ? 5.449 4.133 11.617 1 93.62 49 TRP B N 1
ATOM 1448 C CA . TRP B 1 49 ? 4.664 5.359 11.625 1 93.62 49 TRP B CA 1
ATOM 1449 C C . TRP B 1 49 ? 5.262 6.387 12.578 1 93.62 49 TRP B C 1
ATOM 1451 O O . TRP B 1 49 ? 5.66 6.047 13.695 1 93.62 49 TRP B O 1
ATOM 1461 N N . THR B 1 50 ? 5.414 7.598 12.133 1 95.75 50 THR B N 1
ATOM 1462 C CA . THR B 1 50 ? 5.875 8.727 12.945 1 95.75 50 THR B CA 1
ATOM 1463 C C . THR B 1 50 ? 4.828 9.836 12.969 1 95.75 50 THR B C 1
ATOM 1465 O O . THR B 1 50 ? 4.316 10.234 11.922 1 95.75 50 THR B O 1
ATOM 1468 N N . ASP B 1 51 ? 4.594 10.383 14.141 1 97.12 51 ASP B N 1
ATOM 1469 C CA . ASP B 1 51 ? 3.609 11.453 14.281 1 97.12 51 ASP B CA 1
ATOM 1470 C C . ASP B 1 51 ? 4.102 12.742 13.633 1 97.12 51 ASP B C 1
ATOM 1472 O O . ASP B 1 51 ? 5.281 13.086 13.742 1 97.12 51 ASP B O 1
ATOM 1476 N N . ILE B 1 52 ? 3.176 13.383 13.039 1 97.12 52 ILE B N 1
ATOM 1477 C CA . ILE B 1 52 ? 3.408 14.75 12.594 1 97.12 52 ILE B CA 1
ATOM 1478 C C . ILE B 1 52 ? 2.859 15.727 13.625 1 97.12 52 ILE B C 1
ATOM 1480 O O . ILE B 1 52 ? 1.645 15.914 13.734 1 97.12 52 ILE B O 1
ATOM 1484 N N . PRO B 1 53 ? 3.576 16.312 14.523 1 95.94 53 PRO B N 1
ATOM 1485 C CA . PRO B 1 53 ? 3.131 17.062 15.703 1 95.94 53 PRO B CA 1
ATOM 1486 C C . PRO B 1 53 ? 2.193 18.219 15.344 1 95.94 53 PRO B C 1
ATOM 1488 O O . PRO B 1 53 ? 1.225 18.469 16.062 1 95.94 53 PRO B O 1
ATOM 1491 N N . ASP B 1 54 ? 2.354 19.016 14.289 1 97.06 54 ASP B N 1
ATOM 1492 C CA . ASP B 1 54 ? 1.512 20.141 13.906 1 97.06 54 ASP B CA 1
ATOM 1493 C C . ASP B 1 54 ? 0.723 19.828 12.633 1 97.06 54 ASP B C 1
ATOM 1495 O O . ASP B 1 54 ? 0.62 20.672 11.742 1 97.06 54 ASP B O 1
ATOM 1499 N N . ALA B 1 55 ? 0.14 18.578 12.727 1 97.69 55 ALA B N 1
ATOM 1500 C CA . ALA B 1 55 ? -0.544 18.125 11.516 1 97.69 55 ALA B CA 1
ATOM 1501 C C . ALA B 1 55 ? -1.712 19.047 11.172 1 97.69 55 ALA B C 1
ATOM 1503 O O . ALA B 1 55 ? -2.029 19.234 9.992 1 97.69 55 ALA B O 1
ATOM 1504 N N . GLU B 1 56 ? -2.35 19.656 12.164 1 98 56 GLU B N 1
ATOM 1505 C CA . GLU B 1 56 ? -3.537 20.484 11.977 1 98 56 GLU B CA 1
ATOM 1506 C C . GLU B 1 56 ? -3.203 21.766 11.219 1 98 56 GLU B C 1
ATOM 1508 O O . GLU B 1 56 ? -4.094 22.406 10.656 1 98 56 GLU B O 1
ATOM 1513 N N . SER B 1 57 ? -1.939 22.125 11.219 1 97.81 57 SER B N 1
ATOM 1514 C CA . SER B 1 57 ? -1.551 23.375 10.578 1 97.81 57 SER B CA 1
ATOM 1515 C C . SER B 1 57 ? -0.482 23.141 9.516 1 97.81 57 SER B C 1
ATOM 1517 O O . SER B 1 57 ? -0.059 24.078 8.828 1 97.81 57 SER B O 1
ATOM 1519 N N . ASP B 1 58 ? -0.05 21.922 9.391 1 97.25 58 ASP B N 1
ATOM 1520 C CA . ASP B 1 58 ? 0.941 21.578 8.383 1 97.25 58 ASP B CA 1
ATOM 1521 C C . ASP B 1 58 ? 0.338 21.625 6.977 1 97.25 58 ASP B C 1
ATOM 1523 O O . ASP B 1 58 ? -0.627 20.922 6.68 1 97.25 58 ASP B O 1
ATOM 1527 N N . LEU B 1 59 ? 0.874 22.5 6.098 1 97 59 LEU B N 1
ATOM 1528 C CA . LEU B 1 59 ? 0.284 22.781 4.793 1 97 59 LEU B CA 1
ATOM 1529 C C . LEU B 1 59 ? 0.176 21.5 3.957 1 97 59 LEU B C 1
ATOM 1531 O O . LEU B 1 59 ? -0.813 21.312 3.25 1 97 59 LEU B O 1
ATOM 1535 N N . GLU B 1 60 ? 1.206 20.641 3.994 1 97.25 60 GLU B N 1
ATOM 1536 C CA . GLU B 1 60 ? 1.188 19.406 3.223 1 97.25 60 GLU B CA 1
ATOM 1537 C C . GLU B 1 60 ? 0.072 18.469 3.693 1 97.25 60 GLU B C 1
ATOM 1539 O O . GLU B 1 60 ? -0.689 17.938 2.879 1 97.25 60 GLU B O 1
ATOM 1544 N N . THR B 1 61 ? -0.028 18.312 4.973 1 98.31 61 THR B N 1
ATOM 1545 C CA . THR B 1 61 ? -1.045 17.422 5.535 1 98.31 61 THR B CA 1
ATOM 1546 C C . THR B 1 61 ? -2.443 17.969 5.262 1 98.31 61 THR B C 1
ATOM 1548 O O . THR B 1 61 ? -3.367 17.203 4.973 1 98.31 61 THR B O 1
ATOM 1551 N N . LEU B 1 62 ? -2.605 19.281 5.395 1 98.69 62 LEU B N 1
ATOM 1552 C CA . LEU B 1 62 ? -3.887 19.906 5.07 1 98.69 62 LEU B CA 1
ATOM 1553 C C . LEU B 1 62 ? -4.25 19.656 3.607 1 98.69 62 LEU B C 1
ATOM 1555 O O . LEU B 1 62 ? -5.395 19.328 3.297 1 98.69 62 LEU B O 1
ATOM 1559 N N . ASP B 1 63 ? -3.285 19.828 2.719 1 98.62 63 ASP B N 1
ATOM 1560 C CA . ASP B 1 63 ? -3.518 19.609 1.296 1 98.62 63 ASP B CA 1
ATOM 1561 C C . ASP B 1 63 ? -3.895 18.141 1.026 1 98.62 63 ASP B C 1
ATOM 1563 O O . ASP B 1 63 ? -4.828 17.875 0.272 1 98.62 63 ASP B O 1
ATOM 1567 N N . LEU B 1 64 ? -3.207 17.234 1.654 1 98.81 64 LEU B N 1
ATOM 1568 C CA . LEU B 1 64 ? -3.49 15.812 1.476 1 98.81 64 LEU B CA 1
ATOM 1569 C C . LEU B 1 64 ? -4.848 15.453 2.064 1 98.81 64 LEU B C 1
ATOM 1571 O O . LEU B 1 64 ? -5.555 14.594 1.529 1 98.81 64 LEU B O 1
ATOM 1575 N N . GLY B 1 65 ? -5.195 16 3.188 1 98.88 65 GLY B N 1
ATOM 1576 C CA . GLY B 1 65 ? -6.531 15.812 3.723 1 98.88 65 GLY B CA 1
ATOM 1577 C C . GLY B 1 65 ? -7.625 16.25 2.764 1 98.88 65 GLY B C 1
ATOM 1578 O O . GLY B 1 65 ? -8.578 15.5 2.525 1 98.88 65 GLY B O 1
ATOM 1579 N N . ARG B 1 66 ? -7.457 17.422 2.189 1 98.75 66 ARG B N 1
ATOM 1580 C CA . ARG B 1 66 ? -8.422 17.922 1.214 1 98.75 66 ARG B CA 1
ATOM 1581 C C . ARG B 1 66 ? -8.484 17.016 -0.006 1 98.75 66 ARG B C 1
ATOM 1583 O O . ARG B 1 66 ? -9.578 16.672 -0.473 1 98.75 66 ARG B O 1
ATOM 1590 N N . PHE B 1 67 ? -7.352 16.672 -0.455 1 98.81 67 PHE B N 1
ATOM 1591 C CA . PHE B 1 67 ? -7.273 15.742 -1.576 1 98.81 67 PHE B CA 1
ATOM 1592 C C . PHE B 1 67 ? -8.062 14.469 -1.285 1 98.81 67 PHE B C 1
ATOM 1594 O O . PHE B 1 67 ? -8.781 13.969 -2.148 1 98.81 67 PHE B O 1
ATOM 1601 N N . SER B 1 68 ? -7.93 13.93 -0.135 1 98.75 68 SER B N 1
ATOM 1602 C CA . SER B 1 68 ? -8.57 12.672 0.237 1 98.75 68 SER B CA 1
ATOM 1603 C C . SER B 1 68 ? -10.086 12.789 0.186 1 98.75 68 SER B C 1
ATOM 1605 O O . SER B 1 68 ? -10.773 11.898 -0.324 1 98.75 68 SER B O 1
ATOM 1607 N N . VAL B 1 69 ? -10.586 13.875 0.667 1 98.44 69 VAL B N 1
ATOM 1608 C CA . VAL B 1 69 ? -12.023 14.086 0.663 1 98.44 69 VAL B CA 1
ATOM 1609 C C . VAL B 1 69 ? -12.523 14.266 -0.772 1 98.44 69 VAL B C 1
ATOM 1611 O O . VAL B 1 69 ? -13.531 13.672 -1.164 1 98.44 69 VAL B O 1
ATOM 1614 N N . ASP B 1 70 ? -11.758 15.039 -1.57 1 97.62 70 ASP B N 1
ATOM 1615 C CA . ASP B 1 70 ? -12.125 15.25 -2.969 1 97.62 70 ASP B CA 1
ATOM 1616 C C . ASP B 1 70 ? -12.133 13.93 -3.734 1 97.62 70 ASP B C 1
ATOM 1618 O O . ASP B 1 70 ? -13.047 13.664 -4.52 1 97.62 70 ASP B O 1
ATOM 1622 N N . GLU B 1 71 ? -11.141 13.188 -3.52 1 97 71 GLU B N 1
ATOM 1623 C CA . GLU B 1 71 ? -11.039 11.898 -4.188 1 97 71 GLU B CA 1
ATOM 1624 C C . GLU B 1 71 ? -12.188 10.977 -3.779 1 97 71 GLU B C 1
ATOM 1626 O O . GLU B 1 71 ? -12.75 10.273 -4.617 1 97 71 GLU B O 1
ATOM 1631 N N . TYR B 1 72 ? -12.469 10.938 -2.498 1 95.88 72 TYR B N 1
ATOM 1632 C CA . TYR B 1 72 ? -13.609 10.164 -2.016 1 95.88 72 TYR B CA 1
ATOM 1633 C C . TYR B 1 72 ? -14.891 10.594 -2.715 1 95.88 72 TYR B C 1
ATOM 1635 O O . TYR B 1 72 ? -15.656 9.75 -3.193 1 95.88 72 TYR B O 1
ATOM 1643 N N . ASN B 1 73 ? -15.078 11.852 -2.748 1 95.88 73 ASN B N 1
ATOM 1644 C CA . ASN B 1 73 ? -16.281 12.391 -3.369 1 95.88 73 ASN B CA 1
ATOM 1645 C C . ASN B 1 73 ? -16.359 12.031 -4.852 1 95.88 73 ASN B C 1
ATOM 1647 O O . ASN B 1 73 ? -17.453 11.781 -5.379 1 95.88 73 ASN B O 1
ATOM 1651 N N . ARG B 1 74 ? -15.242 12.047 -5.48 1 94.75 74 ARG B N 1
ATOM 1652 C CA . ARG B 1 74 ? -15.195 11.719 -6.902 1 94.75 74 ARG B CA 1
ATOM 1653 C C . ARG B 1 74 ? -15.594 10.266 -7.137 1 94.75 74 ARG B C 1
ATOM 1655 O O . ARG B 1 74 ? -16.125 9.922 -8.195 1 94.75 74 ARG B O 1
ATOM 1662 N N . ARG B 1 75 ? -15.375 9.438 -6.219 1 92.12 75 ARG B N 1
ATOM 1663 C CA . ARG B 1 75 ? -15.617 8.008 -6.371 1 92.12 75 ARG B CA 1
ATOM 1664 C C . ARG B 1 75 ? -17.047 7.656 -5.984 1 92.12 75 ARG B C 1
ATOM 1666 O O . ARG B 1 75 ? -17.484 6.512 -6.148 1 92.12 75 ARG B O 1
ATOM 1673 N N . LEU B 1 76 ? -17.672 8.656 -5.422 1 88.5 76 LEU B N 1
ATOM 1674 C CA . LEU B 1 76 ? -19.062 8.406 -5.055 1 88.5 76 LEU B CA 1
ATOM 1675 C C . LEU B 1 76 ? -19.906 8.07 -6.281 1 88.5 76 LEU B C 1
ATOM 1677 O O . LEU B 1 76 ? -19.766 8.703 -7.328 1 88.5 76 LEU B O 1
ATOM 1681 N N . ARG B 1 77 ? -20.484 6.891 -6.309 1 74.31 77 ARG B N 1
ATOM 1682 C CA . ARG B 1 77 ? -21.266 6.434 -7.445 1 74.31 77 ARG B CA 1
ATOM 1683 C C . ARG B 1 77 ? -22.766 6.688 -7.219 1 74.31 77 ARG B C 1
ATOM 1685 O O . ARG B 1 77 ? -23.516 6.855 -8.172 1 74.31 77 ARG B O 1
ATOM 1692 N N . THR B 1 78 ? -23.125 6.562 -6.07 1 69.5 78 THR B N 1
ATOM 1693 C CA . THR B 1 78 ? -24.562 6.641 -5.855 1 69.5 78 THR B CA 1
ATOM 1694 C C . THR B 1 78 ? -24.922 7.848 -4.992 1 69.5 78 THR B C 1
ATOM 1696 O O . THR B 1 78 ? -24.094 8.328 -4.219 1 69.5 78 THR B O 1
ATOM 1699 N N . ALA B 1 79 ? -26.094 8.375 -5.254 1 59.25 79 ALA B N 1
ATOM 1700 C CA . ALA B 1 79 ? -26.703 9.477 -4.516 1 59.25 79 ALA B CA 1
ATOM 1701 C C . ALA B 1 79 ? -26.859 9.125 -3.039 1 59.25 79 ALA B C 1
ATOM 1703 O O . ALA B 1 79 ? -27.094 10.008 -2.205 1 59.25 79 ALA B O 1
ATOM 1704 N N . LYS B 1 80 ? -26.781 7.855 -2.791 1 62.34 80 LYS B N 1
ATOM 1705 C CA . LYS B 1 80 ? -27.047 7.492 -1.402 1 62.34 80 LYS B CA 1
ATOM 1706 C C . LYS B 1 80 ? -25.875 7.875 -0.499 1 62.34 80 LYS B C 1
ATOM 1708 O O . LYS B 1 80 ? -26.047 8.047 0.71 1 62.34 80 LYS B O 1
ATOM 1713 N N . ASP B 1 81 ? -24.812 8.148 -1.163 1 75.19 81 ASP B N 1
ATOM 1714 C CA . ASP B 1 81 ? -23.703 8.586 -0.323 1 75.19 81 ASP B CA 1
ATOM 1715 C C . ASP B 1 81 ? -23.516 10.102 -0.402 1 75.19 81 ASP B C 1
ATOM 1717 O O . ASP B 1 81 ? -23.438 10.664 -1.495 1 75.19 81 ASP B O 1
ATOM 1721 N N . ALA B 1 82 ? -23.828 10.781 0.712 1 83 82 ALA B N 1
ATOM 1722 C CA . ALA B 1 82 ? -23.688 12.234 0.778 1 83 82 ALA B CA 1
ATOM 1723 C C . ALA B 1 82 ? -22.234 12.664 0.633 1 83 82 ALA B C 1
ATOM 1725 O O . ALA B 1 82 ? -21.344 12.062 1.232 1 83 82 ALA B O 1
ATOM 1726 N N . PRO B 1 83 ? -22.094 13.641 -0.327 1 93.62 83 PRO B N 1
ATOM 1727 C CA . PRO B 1 83 ? -20.75 14.219 -0.395 1 93.62 83 PRO B CA 1
ATOM 1728 C C . PRO B 1 83 ? -20.281 14.789 0.943 1 93.62 83 PRO B C 1
ATOM 1730 O O . PRO B 1 83 ? -21.094 15.195 1.768 1 93.62 83 PRO B O 1
ATOM 1733 N N . LEU B 1 84 ? -19 14.711 1.134 1 96.88 84 LEU B N 1
ATOM 1734 C CA . LEU B 1 84 ? -18.391 15.258 2.34 1 96.88 84 LEU B CA 1
ATOM 1735 C C . LEU B 1 84 ? -17.656 16.562 2.035 1 96.88 84 LEU B C 1
ATOM 1737 O O . LEU B 1 84 ? -17.188 16.766 0.913 1 96.88 84 LEU B O 1
ATOM 1741 N N . SER B 1 85 ? -17.656 17.406 2.994 1 98.06 85 SER B N 1
ATOM 1742 C CA . SER B 1 85 ? -16.844 18.609 2.93 1 98.06 85 SER B CA 1
ATOM 1743 C C . SER B 1 85 ? -15.688 18.547 3.92 1 98.06 85 SER B C 1
ATOM 1745 O O . SER B 1 85 ? -15.875 18.172 5.078 1 98.06 85 SER B O 1
ATOM 1747 N N . PHE B 1 86 ? -14.547 18.922 3.416 1 98.69 86 PHE B N 1
ATOM 1748 C CA . PHE B 1 86 ? -13.352 18.953 4.246 1 98.69 86 PHE B CA 1
ATOM 1749 C C . PHE B 1 86 ? -13.414 20.094 5.25 1 98.69 86 PHE B C 1
ATOM 1751 O O . PHE B 1 86 ? -13.672 21.234 4.883 1 98.69 86 PHE B O 1
ATOM 1758 N N . VAL B 1 87 ? -13.156 19.797 6.543 1 98.62 87 VAL B N 1
ATOM 1759 C CA . VAL B 1 87 ? -13.133 20.812 7.59 1 98.62 87 VAL B CA 1
ATOM 1760 C C . VAL B 1 87 ? -11.695 21.047 8.055 1 98.62 87 VAL B C 1
ATOM 1762 O O . VAL B 1 87 ? -11.281 22.188 8.258 1 98.62 87 VAL B O 1
ATOM 1765 N N . GLY B 1 88 ? -10.953 19.969 8.328 1 98.62 88 GLY B N 1
ATOM 1766 C CA . GLY B 1 88 ? -9.586 20.094 8.805 1 98.62 88 GLY B CA 1
ATOM 1767 C C . GLY B 1 88 ? -8.945 18.75 9.133 1 98.62 88 GLY B C 1
ATOM 1768 O O . GLY B 1 88 ? -9.547 17.703 8.898 1 98.62 88 GLY B O 1
ATOM 1769 N N . VAL B 1 89 ? -7.668 18.875 9.562 1 98.81 89 VAL B N 1
ATOM 1770 C CA . VAL B 1 89 ? -6.91 17.703 9.984 1 98.81 89 VAL B CA 1
ATOM 1771 C C . VAL B 1 89 ? -6.863 17.625 11.508 1 98.81 89 VAL B C 1
ATOM 1773 O O . VAL B 1 89 ? -6.637 18.641 12.172 1 98.81 89 VAL B O 1
ATOM 1776 N N . LEU B 1 90 ? -7.145 16.406 12.047 1 98.62 90 LEU B N 1
ATOM 1777 C CA . LEU B 1 90 ? -7.125 16.219 13.492 1 98.62 90 LEU B CA 1
ATOM 1778 C C . LEU B 1 90 ? -5.781 15.648 13.945 1 98.62 90 LEU B C 1
ATOM 1780 O O . LEU B 1 90 ? -5.285 15.992 15.016 1 98.62 90 LEU B O 1
ATOM 1784 N N . SER B 1 91 ? -5.168 14.812 13.211 1 98.5 91 SER B N 1
ATOM 1785 C CA . SER B 1 91 ? -3.852 14.219 13.43 1 98.5 91 SER B CA 1
ATOM 1786 C C . SER B 1 91 ? -3.332 13.539 12.172 1 98.5 91 SER B C 1
ATOM 1788 O O . SER B 1 91 ? -4.086 13.328 11.219 1 98.5 91 SER B O 1
ATOM 1790 N N . ALA B 1 92 ? -2.012 13.32 12.188 1 98.75 92 ALA B N 1
ATOM 1791 C CA . ALA B 1 92 ? -1.425 12.641 11.031 1 98.75 92 ALA B CA 1
ATOM 1792 C C . ALA B 1 92 ? -0.118 11.945 11.414 1 98.75 92 ALA B C 1
ATOM 1794 O O . ALA B 1 92 ? 0.575 12.375 12.336 1 98.75 92 ALA B O 1
ATOM 1795 N N . GLN B 1 93 ? 0.178 10.875 10.703 1 98.31 93 GLN B N 1
ATOM 1796 C CA . GLN B 1 93 ? 1.441 10.148 10.766 1 98.31 93 GLN B CA 1
ATOM 1797 C C . GLN B 1 93 ? 2.012 9.93 9.367 1 98.31 93 GLN B C 1
ATOM 1799 O O . GLN B 1 93 ? 1.274 9.938 8.375 1 98.31 93 GLN B O 1
ATOM 1804 N N . ARG B 1 94 ? 3.268 9.789 9.305 1 97.06 94 ARG B N 1
ATOM 1805 C CA . ARG B 1 94 ? 3.912 9.445 8.039 1 97.06 94 ARG B CA 1
ATOM 1806 C C . ARG B 1 94 ? 4.801 8.211 8.195 1 97.06 94 ARG B C 1
ATOM 1808 O O . ARG B 1 94 ? 5.297 7.93 9.289 1 97.06 94 ARG B O 1
ATOM 1815 N N . GLN B 1 95 ? 5.016 7.523 7.086 1 93.94 95 GLN B N 1
ATOM 1816 C CA . GLN B 1 95 ? 5.855 6.336 6.996 1 93.94 95 GLN B CA 1
ATOM 1817 C C . GLN B 1 95 ? 6.547 6.25 5.641 1 93.94 95 GLN B C 1
ATOM 1819 O O . GLN B 1 95 ? 5.895 6.363 4.598 1 93.94 95 GLN B O 1
ATOM 1824 N N . VAL B 1 96 ? 7.82 6.109 5.762 1 90.12 96 VAL B N 1
ATOM 1825 C CA . VAL B 1 96 ? 8.523 5.836 4.516 1 90.12 96 VAL B CA 1
ATOM 1826 C C . VAL B 1 96 ? 8.266 4.395 4.078 1 90.12 96 VAL B C 1
ATOM 1828 O O . VAL B 1 96 ? 8.547 3.453 4.824 1 90.12 96 VAL B O 1
ATOM 1831 N N . VAL B 1 97 ? 7.676 4.305 2.877 1 89.94 97 VAL B N 1
ATOM 1832 C CA . VAL B 1 97 ? 7.391 2.979 2.338 1 89.94 97 VAL B CA 1
ATOM 1833 C C . VAL B 1 97 ? 8.336 2.676 1.178 1 89.94 97 VAL B C 1
ATOM 1835 O O . VAL B 1 97 ? 8.539 3.52 0.301 1 89.94 97 VAL B O 1
ATOM 1838 N N . SER B 1 98 ? 9.016 1.55 1.249 1 89.5 98 SER B N 1
ATOM 1839 C CA . SER B 1 98 ? 9.891 1.058 0.192 1 89.5 98 SER B CA 1
ATOM 1840 C C . SER B 1 98 ? 9.961 -0.465 0.196 1 89.5 98 SER B C 1
ATOM 1842 O O . SER B 1 98 ? 9.891 -1.093 1.255 1 89.5 98 SER B O 1
ATOM 1844 N N . GLY B 1 99 ? 10.047 -1.024 -1.058 1 91.75 99 GLY B N 1
ATOM 1845 C CA . GLY B 1 99 ? 10.117 -2.467 -1.218 1 91.75 99 GLY B CA 1
ATOM 1846 C C . GLY B 1 99 ? 9.922 -2.92 -2.652 1 91.75 99 GLY B C 1
ATOM 1847 O O . GLY B 1 99 ? 10.109 -2.139 -3.586 1 91.75 99 GLY B O 1
ATOM 1848 N N . ILE B 1 100 ? 9.688 -4.137 -2.713 1 94.56 100 ILE B N 1
ATOM 1849 C CA . ILE B 1 100 ? 9.32 -4.758 -3.98 1 94.56 100 ILE B CA 1
ATOM 1850 C C . ILE B 1 100 ? 7.973 -5.461 -3.84 1 94.56 100 ILE B C 1
ATOM 1852 O O . ILE B 1 100 ? 7.797 -6.309 -2.961 1 94.56 100 ILE B O 1
ATOM 1856 N N . LYS B 1 101 ? 7.074 -4.984 -4.695 1 96.25 101 LYS B N 1
ATOM 1857 C CA . LYS B 1 101 ? 5.758 -5.609 -4.754 1 96.25 101 LYS B CA 1
ATOM 1858 C C . LYS B 1 101 ? 5.711 -6.688 -5.836 1 96.25 101 LYS B C 1
ATOM 1860 O O . LYS B 1 101 ? 6.215 -6.484 -6.941 1 96.25 101 LYS B O 1
ATOM 1865 N N . TYR B 1 102 ? 5.109 -7.812 -5.438 1 98.19 102 TYR B N 1
ATOM 1866 C CA . TYR B 1 102 ? 4.902 -8.914 -6.371 1 98.19 102 TYR B CA 1
ATOM 1867 C C . TYR B 1 102 ? 3.416 -9.211 -6.539 1 98.19 102 TYR B C 1
ATOM 1869 O O . TYR B 1 102 ? 2.662 -9.211 -5.562 1 98.19 102 TYR B O 1
ATOM 1877 N N . ARG B 1 103 ? 3.061 -9.336 -7.738 1 98.75 103 ARG B N 1
ATOM 1878 C CA . ARG B 1 103 ? 1.785 -9.945 -8.102 1 98.75 103 ARG B CA 1
ATOM 1879 C C . ARG B 1 103 ? 1.984 -11.359 -8.633 1 98.75 103 ARG B C 1
ATOM 1881 O O . ARG B 1 103 ? 2.586 -11.555 -9.688 1 98.75 103 ARG B O 1
ATOM 1888 N N . ILE B 1 104 ? 1.463 -12.312 -7.922 1 98.81 104 ILE B N 1
ATOM 1889 C CA . ILE B 1 104 ? 1.753 -13.703 -8.25 1 98.81 104 ILE B CA 1
ATOM 1890 C C . ILE B 1 104 ? 0.447 -14.469 -8.453 1 98.81 104 ILE B C 1
ATOM 1892 O O . ILE B 1 104 ? -0.403 -14.516 -7.562 1 98.81 104 ILE B O 1
ATOM 1896 N N . ARG B 1 105 ? 0.271 -15 -9.586 1 98.88 105 ARG B N 1
ATOM 1897 C CA . ARG B 1 105 ? -0.812 -15.953 -9.82 1 98.88 105 ARG B CA 1
ATOM 1898 C C . ARG B 1 105 ? -0.396 -17.375 -9.445 1 98.88 105 ARG B C 1
ATOM 1900 O O . ARG B 1 105 ? 0.557 -17.906 -10.008 1 98.88 105 ARG B O 1
ATOM 1907 N N . VAL B 1 106 ? -1.115 -17.922 -8.531 1 98.81 106 VAL B N 1
ATOM 1908 C CA . VAL B 1 106 ? -0.728 -19.219 -7.977 1 98.81 106 VAL B CA 1
ATOM 1909 C C . VAL B 1 106 ? -1.799 -20.25 -8.289 1 98.81 106 VAL B C 1
ATOM 1911 O O . VAL B 1 106 ? -2.994 -19.953 -8.273 1 98.81 106 VAL B O 1
ATOM 1914 N N . ALA B 1 107 ? -1.353 -21.422 -8.617 1 98.62 107 ALA B N 1
ATOM 1915 C CA . ALA B 1 107 ? -2.213 -22.594 -8.688 1 98.62 107 ALA B CA 1
ATOM 1916 C C . ALA B 1 107 ? -2.322 -23.281 -7.328 1 98.62 107 ALA B C 1
ATOM 1918 O O . ALA B 1 107 ? -1.312 -23.516 -6.66 1 98.62 107 ALA B O 1
ATOM 1919 N N . VAL B 1 108 ? -3.57 -23.531 -6.941 1 98.38 108 VAL B N 1
ATOM 1920 C CA . VAL B 1 108 ? -3.795 -24.172 -5.645 1 98.38 108 VAL B CA 1
ATOM 1921 C C . VAL B 1 108 ? -4.781 -25.328 -5.793 1 98.38 108 VAL B C 1
ATOM 1923 O O . VAL B 1 108 ? -5.496 -25.406 -6.797 1 98.38 108 VAL B O 1
ATOM 1926 N N . VAL B 1 109 ? -4.75 -26.156 -4.781 1 97.69 109 VAL B N 1
ATOM 1927 C CA . VAL B 1 109 ? -5.73 -27.234 -4.641 1 97.69 109 VAL B CA 1
ATOM 1928 C C . VAL B 1 109 ? -6.449 -27.109 -3.301 1 97.69 109 VAL B C 1
ATOM 1930 O O . VAL B 1 109 ? -5.812 -26.906 -2.264 1 97.69 109 VAL B O 1
ATOM 1933 N N . ASP B 1 110 ? -7.746 -27.078 -3.412 1 95.12 110 ASP B N 1
ATOM 1934 C CA . ASP B 1 110 ? -8.539 -27.172 -2.191 1 95.12 110 ASP B CA 1
ATOM 1935 C C . ASP B 1 110 ? -8.344 -28.516 -1.505 1 95.12 110 ASP B C 1
ATOM 1937 O O . ASP B 1 110 ? -8.578 -29.562 -2.107 1 95.12 110 ASP B O 1
ATOM 1941 N N . THR B 1 111 ? -7.996 -28.484 -0.276 1 93.62 111 THR B N 1
ATOM 1942 C CA . THR B 1 111 ? -7.59 -29.734 0.361 1 93.62 111 THR B CA 1
ATOM 1943 C C . THR B 1 111 ? -8.805 -30.578 0.716 1 93.62 111 THR B C 1
ATOM 1945 O O . THR B 1 111 ? -8.68 -31.781 0.978 1 93.62 111 THR B O 1
ATOM 1948 N N . ILE B 1 112 ? -9.969 -30.016 0.767 1 91.88 112 ILE B N 1
ATOM 1949 C CA . ILE B 1 112 ? -11.188 -30.75 1.101 1 91.88 112 ILE B CA 1
ATOM 1950 C C . ILE B 1 112 ? -11.852 -31.266 -0.177 1 91.88 112 ILE B C 1
ATOM 1952 O O . ILE B 1 112 ? -12.039 -32.469 -0.351 1 91.88 112 ILE B O 1
ATOM 1956 N N . THR B 1 113 ? -12.086 -30.438 -1.11 1 93.44 113 THR B N 1
ATOM 1957 C CA . THR B 1 113 ? -12.797 -30.797 -2.33 1 93.44 113 THR B CA 1
ATOM 1958 C C . THR B 1 113 ? -11.836 -31.359 -3.377 1 93.44 113 THR B C 1
ATOM 1960 O O . THR B 1 113 ? -12.266 -31.984 -4.352 1 93.44 113 THR B O 1
ATOM 1963 N N . ARG B 1 114 ? -10.555 -31.062 -3.283 1 95.25 114 ARG B N 1
ATOM 1964 C CA . ARG B 1 114 ? -9.508 -31.453 -4.211 1 95.25 114 ARG B CA 1
ATOM 1965 C C . ARG B 1 114 ? -9.625 -30.703 -5.527 1 95.25 114 ARG B C 1
ATOM 1967 O O . ARG B 1 114 ? -8.984 -31.062 -6.52 1 95.25 114 ARG B O 1
ATOM 1974 N N . GLY B 1 115 ? -10.445 -29.688 -5.547 1 95.56 115 GLY B N 1
ATOM 1975 C CA . GLY B 1 115 ? -10.586 -28.844 -6.727 1 95.56 115 GLY B CA 1
ATOM 1976 C C . GLY B 1 115 ? -9.398 -27.922 -6.941 1 95.56 115 GLY B C 1
ATOM 1977 O O . GLY B 1 115 ? -8.836 -27.391 -5.98 1 95.56 115 GLY B O 1
ATOM 1978 N N . ARG B 1 116 ? -8.992 -27.797 -8.227 1 96.88 116 ARG B N 1
ATOM 1979 C CA . ARG B 1 116 ? -7.906 -26.891 -8.609 1 96.88 116 ARG B CA 1
ATOM 1980 C C . ARG B 1 116 ? -8.43 -25.5 -8.891 1 96.88 116 ARG B C 1
ATOM 1982 O O . ARG B 1 116 ? -9.469 -25.328 -9.531 1 96.88 116 ARG B O 1
ATOM 1989 N N . ARG B 1 117 ? -7.73 -24.516 -8.352 1 96.62 117 ARG B N 1
ATOM 1990 C CA . ARG B 1 117 ? -8.086 -23.125 -8.539 1 96.62 117 ARG B CA 1
ATOM 1991 C 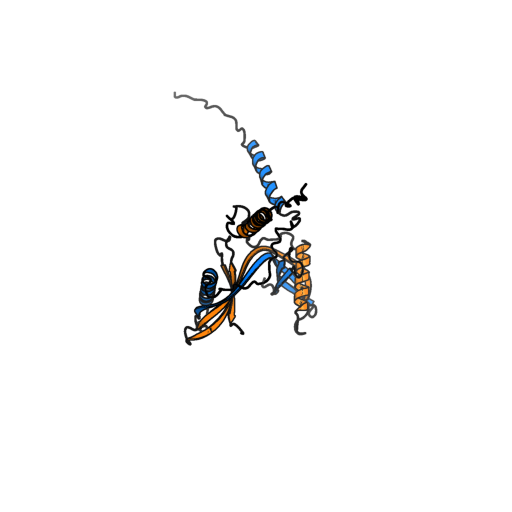C . ARG B 1 117 ? -6.84 -22.25 -8.68 1 96.62 117 ARG B C 1
ATOM 1993 O O . ARG B 1 117 ? -5.727 -22.719 -8.43 1 96.62 117 ARG B O 1
ATOM 2000 N N . ALA B 1 118 ? -7.07 -21.094 -9.211 1 98.44 118 ALA B N 1
ATOM 2001 C CA . ALA B 1 118 ? -6.008 -20.109 -9.266 1 98.44 118 ALA B CA 1
ATOM 2002 C C . ALA B 1 118 ? -6.348 -18.891 -8.406 1 98.44 118 ALA B C 1
ATOM 2004 O O . ALA B 1 118 ? -7.5 -18.453 -8.359 1 98.44 118 ALA B O 1
ATOM 2005 N N . PHE B 1 119 ? -5.359 -18.422 -7.738 1 98.38 119 PHE B N 1
ATOM 2006 C CA . PHE B 1 119 ? -5.473 -17.219 -6.914 1 98.38 119 PHE B CA 1
ATOM 2007 C C . PHE B 1 119 ? -4.391 -16.219 -7.281 1 98.38 119 PHE B C 1
ATOM 2009 O O . PHE B 1 119 ? -3.369 -16.578 -7.863 1 98.38 119 PHE B O 1
ATOM 2016 N N . VAL B 1 120 ? -4.621 -14.977 -7 1 98.81 120 VAL B N 1
ATOM 2017 C CA . VAL B 1 120 ? -3.643 -13.906 -7.133 1 98.81 120 VAL B CA 1
ATOM 2018 C C . VAL B 1 120 ? -3.213 -13.422 -5.75 1 98.81 120 VAL B C 1
ATOM 2020 O O . VAL B 1 120 ? -4.055 -13.055 -4.922 1 98.81 120 VAL B O 1
ATOM 2023 N N . ALA B 1 121 ? -1.938 -13.453 -5.535 1 98.75 121 ALA B N 1
ATOM 2024 C CA . ALA B 1 121 ? -1.325 -12.914 -4.324 1 98.75 121 ALA B CA 1
ATOM 2025 C C . ALA B 1 121 ? -0.603 -11.602 -4.613 1 98.75 121 ALA B C 1
ATOM 2027 O O . ALA B 1 121 ? 0.122 -11.484 -5.605 1 98.75 121 ALA B O 1
ATOM 2028 N N . ILE B 1 122 ? -0.806 -10.594 -3.771 1 98.69 122 ILE B N 1
ATOM 2029 C CA . ILE B 1 122 ? 0.021 -9.398 -3.748 1 98.69 122 ILE B CA 1
ATOM 2030 C C . ILE B 1 122 ? 0.893 -9.398 -2.494 1 98.69 122 ILE B C 1
ATOM 2032 O O . ILE B 1 122 ? 0.38 -9.391 -1.373 1 98.69 122 ILE B O 1
ATOM 2036 N N . VAL B 1 123 ? 2.203 -9.391 -2.707 1 98.5 123 VAL B N 1
ATOM 2037 C CA . VAL B 1 123 ? 3.182 -9.484 -1.629 1 98.5 123 VAL B CA 1
ATOM 2038 C C . VAL B 1 123 ? 4.172 -8.328 -1.726 1 98.5 123 VAL B C 1
ATOM 2040 O O . VAL B 1 123 ? 4.613 -7.973 -2.82 1 98.5 123 VAL B O 1
ATOM 2043 N N . VAL B 1 124 ? 4.5 -7.785 -0.581 1 96.5 124 VAL B N 1
ATOM 2044 C CA . VAL B 1 124 ? 5.582 -6.809 -0.542 1 96.5 124 VAL B CA 1
ATOM 2045 C C . VAL B 1 124 ? 6.777 -7.391 0.209 1 96.5 124 VAL B C 1
ATOM 2047 O O . VAL B 1 124 ? 6.617 -7.988 1.275 1 96.5 124 VAL B O 1
ATOM 2050 N N . VAL B 1 125 ? 7.906 -7.219 -0.399 1 96.56 125 VAL B N 1
ATOM 2051 C CA . VAL B 1 125 ? 9.164 -7.668 0.187 1 96.56 125 VAL B CA 1
ATOM 2052 C C . VAL B 1 125 ? 10.055 -6.465 0.482 1 96.56 125 VAL B C 1
ATOM 2054 O O . VAL B 1 125 ? 10.234 -5.594 -0.373 1 96.56 125 VAL B O 1
ATOM 2057 N N . ARG B 1 126 ? 10.484 -6.438 1.656 1 93.81 126 ARG B N 1
ATOM 2058 C CA . ARG B 1 126 ? 11.43 -5.43 2.115 1 93.81 126 ARG B CA 1
ATOM 2059 C C . ARG B 1 126 ? 12.703 -6.078 2.65 1 93.81 126 ARG B C 1
ATOM 2061 O O . ARG B 1 126 ? 12.82 -6.324 3.852 1 93.81 126 ARG B O 1
ATOM 2068 N N . PRO B 1 127 ? 13.641 -6.27 1.832 1 88.06 127 PRO B N 1
ATOM 2069 C CA . PRO B 1 127 ? 14.812 -7.062 2.213 1 88.06 127 PRO B CA 1
ATOM 2070 C C . PRO B 1 127 ? 15.625 -6.414 3.332 1 88.06 127 PRO B C 1
ATOM 2072 O O . PRO B 1 127 ? 16.406 -7.094 4.004 1 88.06 127 PRO B O 1
ATOM 2075 N N . TRP B 1 128 ? 15.445 -5.203 3.662 1 85 128 TRP B N 1
ATOM 2076 C CA . TRP B 1 128 ? 16.219 -4.461 4.652 1 85 128 TRP B CA 1
ATOM 2077 C C . TRP B 1 128 ? 15.531 -4.477 6.012 1 85 128 TRP B C 1
ATOM 2079 O O . TRP B 1 128 ? 16.094 -4.012 7.004 1 85 128 TRP B O 1
ATOM 2089 N N . VAL B 1 129 ? 14.297 -4.879 6.008 1 86 129 VAL B N 1
ATOM 2090 C CA . VAL B 1 129 ? 13.547 -4.98 7.258 1 86 129 VAL B CA 1
ATOM 2091 C C . VAL B 1 129 ? 13.82 -6.332 7.914 1 86 129 VAL B C 1
ATOM 2093 O O . VAL B 1 129 ? 13.703 -7.379 7.27 1 86 129 VAL B O 1
ATOM 2096 N N . GLU B 1 130 ? 14.188 -6.383 9.141 1 85.38 130 GLU B N 1
ATOM 2097 C CA . GLU B 1 130 ? 14.648 -7.59 9.812 1 85.38 130 GLU B CA 1
ATOM 2098 C C . GLU B 1 130 ? 13.469 -8.398 10.352 1 85.38 130 GLU B C 1
ATOM 2100 O O . GLU B 1 130 ? 13.414 -9.617 10.172 1 85.38 130 GLU B O 1
ATOM 2105 N N . ASP B 1 131 ? 12.477 -7.852 10.961 1 86.19 131 ASP B N 1
ATOM 2106 C CA . ASP B 1 131 ? 11.43 -8.57 11.688 1 86.19 131 ASP B CA 1
ATOM 2107 C C . ASP B 1 131 ? 10.406 -9.156 10.719 1 86.19 131 ASP B C 1
ATOM 2109 O O . ASP B 1 131 ? 10.062 -10.336 10.805 1 86.19 131 ASP B O 1
ATOM 2113 N N . ASN B 1 132 ? 9.875 -8.398 9.852 1 88.06 132 ASN B N 1
ATOM 2114 C CA . ASN B 1 132 ? 8.844 -8.828 8.914 1 88.06 132 ASN B CA 1
ATOM 2115 C C . ASN B 1 132 ? 9.172 -8.398 7.484 1 88.06 132 ASN B C 1
ATOM 2117 O O . ASN B 1 132 ? 8.531 -7.492 6.945 1 88.06 132 ASN B O 1
ATOM 2121 N N . PRO B 1 133 ? 10.086 -9.125 6.867 1 93.38 133 PRO B N 1
ATOM 2122 C CA . PRO B 1 133 ? 10.586 -8.672 5.566 1 93.38 133 PRO B CA 1
ATOM 2123 C C . PRO B 1 133 ? 9.586 -8.906 4.434 1 93.38 133 PRO B C 1
ATOM 2125 O O . PRO B 1 133 ? 9.781 -8.406 3.324 1 93.38 133 PRO B O 1
ATOM 2128 N N . ARG B 1 134 ? 8.516 -9.719 4.617 1 96.81 134 ARG B N 1
ATOM 2129 C CA . ARG B 1 134 ? 7.488 -9.938 3.607 1 96.81 134 ARG B CA 1
ATOM 2130 C C . ARG B 1 134 ? 6.094 -9.859 4.219 1 96.81 134 ARG B C 1
ATOM 2132 O O . ARG B 1 134 ? 5.891 -10.242 5.371 1 96.81 134 ARG B O 1
ATOM 2139 N N . GLU B 1 135 ? 5.25 -9.344 3.494 1 96.19 135 GLU B N 1
ATOM 2140 C CA . GLU B 1 135 ? 3.871 -9.148 3.938 1 96.19 135 GLU B CA 1
ATOM 2141 C C . GLU B 1 135 ? 2.883 -9.461 2.816 1 96.19 135 GLU B C 1
ATOM 2143 O O . GLU B 1 135 ? 3.02 -8.945 1.703 1 96.19 135 GLU B O 1
ATOM 2148 N N . LEU B 1 136 ? 1.955 -10.375 3.086 1 98 136 LEU B N 1
ATOM 2149 C CA . LEU B 1 136 ? 0.852 -10.625 2.166 1 98 136 LEU B CA 1
ATOM 2150 C C . LEU B 1 136 ? -0.202 -9.531 2.27 1 98 136 LEU B C 1
ATOM 2152 O O . LEU B 1 136 ? -0.857 -9.383 3.305 1 98 136 LEU B O 1
ATOM 2156 N N . LEU B 1 137 ? -0.359 -8.781 1.198 1 95.56 137 LEU B N 1
ATOM 2157 C CA . LEU B 1 137 ? -1.31 -7.676 1.215 1 95.56 137 LEU B CA 1
ATOM 2158 C C . LEU B 1 137 ? -2.701 -8.148 0.81 1 95.56 137 LEU B C 1
ATOM 2160 O O . LEU B 1 137 ? -3.705 -7.6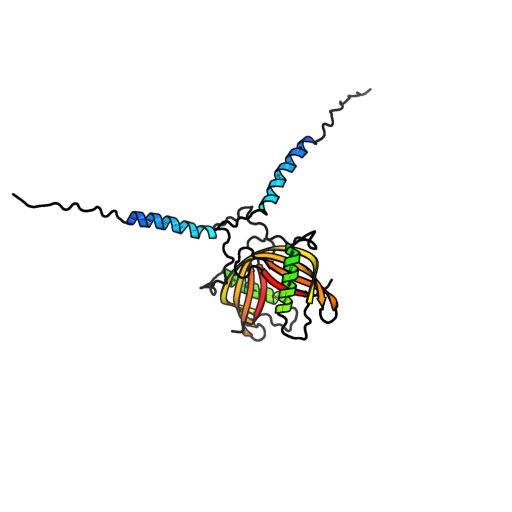76 1.35 1 95.56 137 LEU B O 1
ATOM 2164 N N . SER B 1 138 ? -2.752 -8.977 -0.149 1 97.31 138 SER B N 1
ATOM 2165 C CA . SER B 1 138 ? -4.031 -9.523 -0.597 1 97.31 138 SER B CA 1
ATOM 2166 C C . SER B 1 138 ? -3.857 -10.914 -1.192 1 97.31 138 SER B C 1
ATOM 2168 O O . SER B 1 138 ? -2.775 -11.258 -1.672 1 97.31 138 SER B O 1
ATOM 2170 N N . PHE B 1 139 ? -4.875 -11.773 -1.085 1 97.31 139 PHE B N 1
ATOM 2171 C CA . PHE B 1 139 ? -4.988 -13.109 -1.652 1 97.31 139 PHE B CA 1
ATOM 2172 C C . PHE B 1 139 ? -6.422 -13.391 -2.088 1 97.31 139 PHE B C 1
ATOM 2174 O O . PHE B 1 139 ? -7.305 -13.594 -1.25 1 97.31 139 PHE B O 1
ATOM 2181 N N . SER B 1 140 ? -6.664 -13.391 -3.365 1 96.88 140 SER B N 1
ATOM 2182 C CA . SER B 1 140 ? -8.031 -13.477 -3.879 1 96.88 140 SER B CA 1
ATOM 2183 C C . SER B 1 140 ? -8.102 -14.375 -5.109 1 96.88 140 SER B C 1
ATOM 2185 O O . SER B 1 140 ? -7.113 -14.531 -5.824 1 96.88 140 SER B O 1
ATOM 2187 N N . PRO B 1 141 ? -9.258 -15.109 -5.367 1 96.38 141 PRO B N 1
ATOM 2188 C CA . PRO B 1 141 ? -9.383 -15.945 -6.559 1 96.38 141 PRO B CA 1
ATOM 2189 C C . PRO B 1 141 ? -9.094 -15.18 -7.852 1 96.38 141 PRO B C 1
ATOM 2191 O O . PRO B 1 141 ? -9.438 -14 -7.961 1 96.38 141 PRO B O 1
ATOM 2194 N N . SER B 1 142 ? -8.422 -15.922 -8.742 1 95 142 SER B N 1
ATOM 2195 C CA . SER B 1 142 ? -8.133 -15.328 -10.047 1 95 142 SER B CA 1
ATOM 2196 C C . SER B 1 142 ? -9.375 -15.281 -10.922 1 95 142 SER B C 1
ATOM 2198 O O . SER B 1 142 ? -10.141 -16.25 -10.984 1 95 142 SER B O 1
ATOM 2200 N N . LEU B 1 143 ? -9.805 -14.188 -11.445 1 83.12 143 LEU B N 1
ATOM 2201 C CA . LEU B 1 143 ? -10.977 -14.07 -12.305 1 83.12 143 LEU B CA 1
ATOM 2202 C C . LEU B 1 143 ? -10.648 -14.492 -13.727 1 83.12 143 LEU B C 1
ATOM 2204 O O . LEU B 1 143 ? -11.547 -14.648 -14.562 1 83.12 143 LEU B O 1
ATOM 2208 N N . GLU B 1 144 ? -9.531 -14.805 -14.133 1 70.5 144 GLU B N 1
ATOM 2209 C CA . GLU B 1 144 ? -9.188 -15.266 -15.469 1 70.5 144 GLU B CA 1
ATOM 2210 C C . GLU B 1 144 ? -9.367 -16.781 -15.594 1 70.5 144 GLU B C 1
ATOM 2212 O O . GLU B 1 144 ? -9.25 -17.5 -14.609 1 70.5 144 GLU B O 1
#

Nearest PDB structures (foldseek):
  8r29-assembly1_A  TM=4.235E-01  e=1.197E-03  Amblyomma maculatum
  3sva-assembly1_A  TM=5.545E-01  e=1.583E-02  Homo sapiens
  3qrd-assembly3_A-2  TM=4.820E-01  e=9.334E-03  Homo sapiens
  1tij-assembly1_B  TM=4.050E-01  e=1.493E-02  Homo sapiens
  8r29-assembly1_A  TM=4.237E-01  e=7.819E-04  Amblyomma maculatum